Protein AF-0000000066878240 (afdb_homodimer)

Secondary structure (DSSP, 8-state):
--------HHHHHHHHHHHHHHHHHHHHHHHHHHSTT-TTGGGGEEEEEEEEETTEEEESHHHHHHHHHTSPPEEEEEEEEEEEEPPHHHHTTS-EEEEEEEEEEEETTS-EEEEEEEEEEEEETTEEEEEEEEEEE--/--------HHHHHHHHHHHHHHHHHHHHHHHHHHSTT-TTGGGGEEEEEEEEETTEEEESHHHHHHHHHTSPPEEEEEEEEEEEEPPHHHHTTS-EEEEEEEEEEEETTS-EEEEEEEEEEEEETTEEEEEEEEEEE--

Sequence (278 aa):
MGQTTEVTSNDDELWKTASEAGEKFSALYYRAFDKPNRPDLPGFFMDNVVLLWNGNRVEGQKLVIDFFSKLPDSTCTLHSLSCQPVHKSLSGDRLLVLVNVFGTIKFEQHPTHIFSETFFLTQESNLWRVQSVTFRFIDMGQTTEVTSNDDELWKTASEAGEKFSALYYRAFDKPNRPDLPGFFMDNVVLLWNGNRVEGQKLVIDFFSKLPDSTCTLHSLSCQPVHKSLSGDRLLVLVNVFGTIKFEQHPTHIFSETFFLTQESNLWRVQSVTFRFID

Structure (mmCIF, N/CA/C/O backbone):
data_AF-0000000066878240-model_v1
#
loop_
_entity.id
_entity.type
_entity.pdbx_description
1 polymer 'NTF2-related export protein'
#
loop_
_atom_site.group_PDB
_atom_site.id
_atom_site.type_symbol
_atom_site.label_atom_id
_atom_site.label_alt_id
_atom_site.label_comp_id
_atom_site.label_asym_id
_atom_site.label_entity_id
_atom_site.label_seq_id
_atom_site.pdbx_PDB_ins_code
_atom_site.Cartn_x
_atom_site.Cartn_y
_atom_site.Cartn_z
_atom_site.occupancy
_atom_site.B_iso_or_equiv
_atom_site.auth_seq_id
_atom_site.auth_comp_id
_atom_site.auth_asym_id
_atom_site.auth_atom_id
_atom_site.pdbx_PDB_model_num
ATOM 1 N N . MET A 1 1 ? -16.938 9.875 34.938 1 26 1 MET A N 1
ATOM 2 C CA . MET A 1 1 ? -16.594 8.477 34.719 1 26 1 MET A CA 1
ATOM 3 C C . MET A 1 1 ? -15.797 8.328 33.406 1 26 1 MET A C 1
ATOM 5 O O . MET A 1 1 ? -16.219 8.812 32.375 1 26 1 MET A O 1
ATOM 9 N N . GLY A 1 2 ? -14.461 8.375 33.281 1 29.8 2 GLY A N 1
ATOM 10 C CA . GLY A 1 2 ? -13.492 8.758 32.281 1 29.8 2 GLY A CA 1
ATOM 11 C C . GLY A 1 2 ? -13.539 7.879 31.047 1 29.8 2 GLY A C 1
ATOM 12 O O . GLY A 1 2 ? -13.492 6.652 31.141 1 29.8 2 GLY A O 1
ATOM 1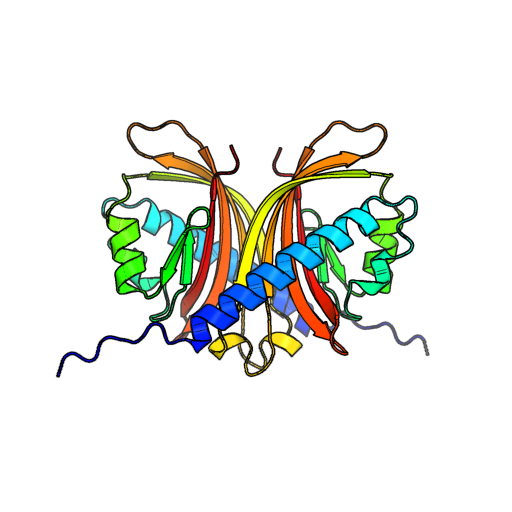3 N N . GLN A 1 3 ? -14.422 8.055 29.984 1 29.14 3 GLN A N 1
ATOM 14 C CA . GLN A 1 3 ? -14.719 7.207 28.844 1 29.14 3 GLN A CA 1
ATOM 15 C C . GLN A 1 3 ? -13.438 6.703 28.188 1 29.14 3 GLN A C 1
ATOM 17 O O . GLN A 1 3 ? -12.711 7.473 27.562 1 29.14 3 GLN A O 1
ATOM 22 N N . THR A 1 4 ? -12.492 5.992 28.812 1 33.22 4 THR A N 1
ATOM 23 C CA . THR A 1 4 ? -11.312 5.262 28.391 1 33.22 4 THR A CA 1
ATOM 24 C C . THR A 1 4 ? -11.562 4.559 27.047 1 33.22 4 THR A C 1
ATOM 26 O O . THR A 1 4 ? -12.445 3.707 26.953 1 33.22 4 THR A O 1
ATOM 29 N N . THR A 1 5 ? -11.625 5.27 25.906 1 38.19 5 THR A N 1
ATOM 30 C CA . THR A 1 5 ? -11.758 4.645 24.594 1 38.19 5 THR A CA 1
ATOM 31 C C . THR A 1 5 ? -11.094 3.27 24.578 1 38.19 5 THR A C 1
ATOM 33 O O . THR A 1 5 ? -9.883 3.156 24.781 1 38.19 5 THR A O 1
ATOM 36 N N . GLU A 1 6 ? -11.492 2.223 25.203 1 38.44 6 GLU A N 1
ATOM 37 C CA . GLU A 1 6 ? -11.141 0.807 25.266 1 38.44 6 GLU A CA 1
ATOM 38 C C . GLU A 1 6 ? -10.633 0.305 23.922 1 38.44 6 GLU A C 1
ATOM 40 O O . GLU A 1 6 ? -11.383 0.282 22.938 1 38.44 6 GLU A O 1
ATOM 45 N N . VAL A 1 7 ? -9.406 0.753 23.266 1 45.84 7 VAL A N 1
ATOM 46 C CA . VAL A 1 7 ? -8.789 -0.123 22.281 1 45.84 7 VAL A CA 1
ATOM 47 C C . VAL A 1 7 ? -9.305 -1.549 22.453 1 45.84 7 VAL A C 1
ATOM 49 O O . VAL A 1 7 ? -9 -2.201 23.453 1 45.84 7 VAL A O 1
ATOM 52 N N . THR A 1 8 ? -10.539 -1.898 22.297 1 53.53 8 THR A N 1
ATOM 53 C CA . THR A 1 8 ? -11.305 -3.111 22.578 1 53.53 8 THR A CA 1
ATOM 54 C C . THR A 1 8 ? -10.602 -4.336 21.984 1 53.53 8 THR A C 1
ATOM 56 O O . THR A 1 8 ? -9.828 -4.215 21.031 1 53.53 8 THR A O 1
ATOM 59 N N . SER A 1 9 ? -10.43 -5.395 22.828 1 55.62 9 SER A N 1
ATOM 60 C CA . SER A 1 9 ? -9.992 -6.777 22.672 1 55.62 9 SER A CA 1
ATOM 61 C C . SER A 1 9 ? -10.188 -7.254 21.234 1 55.62 9 SER A C 1
ATOM 63 O O . SER A 1 9 ? -9.344 -7.957 20.688 1 55.62 9 SER A O 1
ATOM 65 N N . ASN A 1 10 ? -11.227 -6.75 20.578 1 63.78 10 ASN A N 1
ATOM 66 C CA . ASN A 1 10 ? -11.562 -7.203 19.234 1 63.78 10 ASN A CA 1
ATOM 67 C C . ASN A 1 10 ? -10.648 -6.578 18.172 1 63.78 10 ASN A C 1
ATOM 69 O O . ASN A 1 10 ? -10.234 -7.254 17.234 1 63.78 10 ASN A O 1
ATOM 73 N N . ASP A 1 11 ? -10.203 -5.289 18.438 1 75.38 11 ASP A N 1
ATOM 74 C CA . ASP A 1 11 ? -9.344 -4.617 17.469 1 75.38 11 ASP A CA 1
ATOM 75 C C . ASP A 1 11 ? -7.93 -5.207 17.484 1 75.38 11 ASP A C 1
ATOM 77 O O . ASP A 1 11 ? -7.336 -5.438 16.438 1 75.38 11 ASP A O 1
ATOM 81 N N . ASP A 1 12 ? -7.566 -5.547 18.656 1 86.25 12 ASP A N 1
ATOM 82 C CA . ASP A 1 12 ? -6.238 -6.141 18.781 1 86.25 12 ASP A CA 1
ATOM 83 C C . ASP A 1 12 ? -6.195 -7.527 18.141 1 86.25 12 ASP A C 1
ATOM 85 O O . ASP A 1 12 ? -5.184 -7.91 17.547 1 86.25 12 ASP A O 1
ATOM 89 N N . GLU A 1 13 ? -7.316 -8.133 18.297 1 90.12 13 GLU A N 1
ATOM 90 C CA . GLU A 1 13 ? -7.395 -9.461 17.688 1 90.12 13 GLU A CA 1
ATOM 91 C C . GLU A 1 13 ? -7.359 -9.367 16.156 1 90.12 13 GLU A C 1
ATOM 93 O O . GLU A 1 13 ? -6.758 -10.211 15.5 1 90.12 13 GLU A O 1
ATOM 98 N N . LEU A 1 14 ? -7.973 -8.375 15.609 1 90.75 14 LEU A N 1
ATOM 99 C CA . LEU A 1 14 ? -7.98 -8.172 14.164 1 90.75 14 LEU A CA 1
ATOM 100 C C . LEU A 1 14 ? -6.574 -7.871 13.648 1 90.75 14 LEU A C 1
ATOM 102 O O . LEU A 1 14 ? -6.18 -8.359 12.586 1 90.75 14 LEU A O 1
ATOM 106 N N . TRP A 1 15 ? -5.816 -7.109 14.406 1 94.19 15 TRP A N 1
ATOM 107 C CA . TRP A 1 15 ? -4.445 -6.789 14.031 1 94.19 15 TRP A CA 1
ATOM 108 C C . TRP A 1 15 ? -3.559 -8.023 14.102 1 94.19 15 TRP A C 1
ATOM 110 O O . TRP A 1 15 ? -2.691 -8.227 13.242 1 94.19 15 TRP A O 1
ATOM 120 N N . LYS A 1 16 ? -3.826 -8.805 15.062 1 94.06 16 LYS A N 1
ATOM 121 C CA . LYS A 1 16 ? -3.084 -10.055 15.172 1 94.06 16 LYS A CA 1
ATOM 122 C C . LYS A 1 16 ? -3.377 -10.984 14 1 94.06 16 LYS A C 1
ATOM 124 O O . LYS A 1 16 ? -2.459 -11.562 13.414 1 94.06 16 LYS A O 1
ATOM 129 N N . THR A 1 17 ? -4.613 -11.078 13.719 1 93.38 17 THR A N 1
ATOM 130 C CA . THR A 1 17 ? -5.02 -11.898 12.586 1 93.38 17 THR A CA 1
ATOM 131 C C . THR A 1 17 ? -4.395 -11.391 11.297 1 93.38 17 THR A C 1
ATOM 133 O O . THR A 1 17 ? -3.898 -12.172 10.484 1 93.38 17 THR A O 1
ATOM 136 N N . ALA A 1 18 ? -4.43 -10.102 11.094 1 95.62 18 ALA A N 1
ATOM 137 C CA . ALA A 1 18 ? -3.848 -9.492 9.898 1 95.62 18 ALA A CA 1
ATOM 138 C C . ALA A 1 18 ? -2.348 -9.766 9.82 1 95.62 18 ALA A C 1
ATOM 140 O O . ALA A 1 18 ? -1.829 -10.102 8.75 1 95.62 18 ALA A O 1
ATOM 141 N N . SER A 1 19 ? -1.655 -9.633 10.93 1 96 19 SER A N 1
ATOM 142 C CA . SER A 1 19 ? -0.218 -9.875 10.977 1 96 19 SER A CA 1
ATOM 143 C C . SER A 1 19 ? 0.106 -11.328 10.633 1 96 19 SER A C 1
ATOM 145 O O . SER A 1 19 ? 0.992 -11.594 9.82 1 96 19 SER A O 1
ATOM 147 N N . GLU A 1 20 ? -0.645 -12.203 11.234 1 96.25 20 GLU A N 1
ATOM 148 C CA . GLU A 1 20 ? -0.427 -13.625 10.977 1 96.25 20 GLU A CA 1
ATOM 149 C C . GLU A 1 20 ? -0.727 -13.969 9.516 1 96.25 20 GLU A C 1
ATOM 151 O O . GLU A 1 20 ? 0.043 -14.688 8.875 1 96.25 20 GLU A O 1
ATOM 156 N N . ALA A 1 21 ? -1.815 -13.484 9.031 1 96.12 21 ALA A N 1
ATOM 157 C CA . ALA A 1 21 ? -2.207 -13.719 7.645 1 96.12 21 ALA A CA 1
ATOM 158 C C . ALA A 1 21 ? -1.145 -13.203 6.68 1 96.12 21 ALA A C 1
ATOM 160 O O . ALA A 1 21 ? -0.713 -13.922 5.777 1 96.12 21 ALA A O 1
ATOM 161 N N . GLY A 1 22 ? -0.707 -11.977 6.852 1 97.94 22 GLY A N 1
ATOM 162 C CA . GLY A 1 22 ? 0.273 -11.367 5.969 1 97.94 22 GLY A CA 1
ATOM 163 C C . GLY A 1 22 ? 1.609 -12.086 5.973 1 97.94 22 GLY A C 1
ATOM 164 O O . GLY A 1 22 ? 2.215 -12.289 4.918 1 97.94 22 GLY A O 1
ATOM 165 N N . GLU A 1 23 ? 2.023 -12.445 7.148 1 97.81 23 GLU A N 1
ATOM 166 C CA . GLU A 1 23 ? 3.307 -13.125 7.281 1 97.81 23 GLU A CA 1
ATOM 167 C C . GLU A 1 23 ? 3.275 -14.5 6.617 1 97.81 23 GLU A C 1
ATOM 169 O O . GLU A 1 23 ? 4.18 -14.852 5.859 1 97.81 23 GLU A O 1
ATOM 174 N N . LYS A 1 24 ? 2.281 -15.25 6.938 1 97.5 24 LYS A N 1
ATOM 175 C CA . LYS A 1 24 ? 2.15 -16.578 6.352 1 97.5 24 LYS A CA 1
ATOM 176 C C . LYS A 1 24 ? 1.961 -16.5 4.84 1 97.5 24 LYS A C 1
ATOM 178 O O . LYS A 1 24 ? 2.617 -17.234 4.086 1 97.5 24 LYS A O 1
ATOM 183 N N . PHE A 1 25 ? 1.08 -15.633 4.434 1 98.25 25 PHE A N 1
ATOM 184 C CA . PHE A 1 25 ? 0.854 -15.438 3.008 1 98.25 25 PHE A CA 1
ATOM 185 C C . PHE A 1 25 ? 2.158 -15.094 2.297 1 98.25 25 PHE A C 1
ATOM 187 O O . PHE A 1 25 ? 2.5 -15.711 1.285 1 98.25 25 PHE A O 1
ATOM 194 N N . SER A 1 26 ? 2.875 -14.125 2.781 1 98.5 26 SER A N 1
ATOM 195 C CA . SER A 1 26 ? 4.082 -13.656 2.109 1 98.5 26 SER A CA 1
ATOM 196 C C . SER A 1 26 ? 5.125 -14.758 2 1 98.5 26 SER A C 1
ATOM 198 O O . SER A 1 26 ? 5.77 -14.914 0.96 1 98.5 26 SER A O 1
ATOM 200 N N . ALA A 1 27 ? 5.266 -15.516 3.043 1 98.19 27 ALA A N 1
ATOM 201 C CA . ALA A 1 27 ? 6.23 -16.609 3.021 1 98.19 27 ALA A CA 1
ATOM 202 C C . ALA A 1 27 ? 5.91 -17.594 1.903 1 98.19 27 ALA A C 1
ATOM 204 O O . ALA A 1 27 ? 6.805 -18.016 1.169 1 98.19 27 ALA A O 1
ATOM 205 N N . LEU A 1 28 ? 4.695 -17.922 1.74 1 98.25 28 LEU A N 1
ATOM 206 C CA . LEU A 1 28 ? 4.277 -18.875 0.729 1 98.25 28 LEU A CA 1
ATOM 207 C C . LEU A 1 28 ? 4.312 -18.266 -0.664 1 98.25 28 LEU A C 1
ATOM 209 O O . LEU A 1 28 ? 4.734 -18.906 -1.626 1 98.25 28 LEU A O 1
ATOM 213 N N . TYR A 1 29 ? 3.895 -17.078 -0.761 1 98.75 29 TYR A N 1
ATOM 214 C CA . TYR A 1 29 ? 3.814 -16.375 -2.039 1 98.75 29 TYR A CA 1
ATOM 215 C C . TYR A 1 29 ? 5.191 -16.25 -2.676 1 98.75 29 TYR A C 1
ATOM 217 O O . TYR A 1 29 ? 5.379 -16.594 -3.848 1 98.75 29 TYR A O 1
ATOM 225 N N . TYR A 1 30 ? 6.121 -15.773 -1.92 1 98.75 30 TYR A N 1
ATOM 226 C CA . TYR A 1 30 ? 7.422 -15.531 -2.529 1 98.75 30 TYR A CA 1
ATOM 227 C C . TYR A 1 30 ? 8.156 -16.828 -2.807 1 98.75 30 TYR A C 1
ATOM 229 O O . TYR A 1 30 ? 8.938 -16.922 -3.754 1 98.75 30 TYR A O 1
ATOM 237 N N . ARG A 1 31 ? 7.895 -17.828 -1.956 1 98.44 31 ARG A N 1
ATOM 238 C CA . ARG A 1 31 ? 8.391 -19.156 -2.312 1 98.44 31 ARG A CA 1
ATOM 239 C C . ARG A 1 31 ? 7.828 -19.594 -3.66 1 98.44 31 ARG A C 1
ATOM 241 O O . ARG A 1 31 ? 8.562 -20.125 -4.5 1 98.44 31 ARG A O 1
ATOM 248 N N . ALA A 1 32 ? 6.543 -19.422 -3.848 1 98.56 32 ALA A N 1
ATOM 249 C CA . ALA A 1 32 ? 5.895 -19.766 -5.113 1 98.56 32 ALA A CA 1
ATOM 250 C C . ALA A 1 32 ? 6.414 -18.891 -6.25 1 98.56 32 ALA A C 1
ATOM 252 O O . ALA A 1 32 ? 6.664 -19.375 -7.352 1 98.56 32 ALA A O 1
ATOM 253 N N . PHE A 1 33 ? 6.598 -17.641 -6.027 1 98.69 33 PHE A N 1
ATOM 254 C CA . PHE A 1 33 ? 7.039 -16.672 -7.027 1 98.69 33 PHE A CA 1
ATOM 255 C C . PHE A 1 33 ? 8.453 -17 -7.504 1 98.69 33 PHE A C 1
ATOM 257 O O . PHE A 1 33 ? 8.758 -16.844 -8.688 1 98.69 33 PHE A O 1
ATOM 264 N N . ASP A 1 34 ? 9.25 -17.484 -6.594 1 98.56 34 ASP A N 1
ATOM 265 C CA . ASP A 1 34 ? 10.656 -17.719 -6.902 1 98.56 34 ASP A CA 1
ATOM 266 C C . ASP A 1 34 ? 10.859 -19.109 -7.523 1 98.56 34 ASP A C 1
ATOM 268 O O . ASP A 1 34 ? 11.938 -19.422 -8.023 1 98.56 34 ASP A O 1
ATOM 272 N N . LYS A 1 35 ? 9.82 -19.953 -7.406 1 97.94 35 LYS A N 1
ATOM 273 C CA . LYS A 1 35 ? 9.93 -21.266 -8.039 1 97.94 35 LYS A CA 1
ATOM 274 C C . LYS A 1 35 ? 10.031 -21.141 -9.555 1 97.94 35 LYS A C 1
ATOM 276 O O . LYS A 1 35 ? 9.297 -20.359 -10.164 1 97.94 35 LYS A O 1
ATOM 281 N N . PRO A 1 36 ? 10.922 -21.922 -10.117 1 96.75 36 PRO A N 1
ATOM 282 C CA . PRO A 1 36 ? 10.992 -21.891 -11.578 1 96.75 36 PRO A CA 1
ATOM 283 C C . PRO A 1 36 ? 9.633 -22.141 -12.234 1 96.75 36 PRO A C 1
ATOM 285 O O . PRO A 1 36 ? 8.898 -23.031 -11.82 1 96.75 36 PRO A O 1
ATOM 288 N N . ASN A 1 37 ? 9.297 -21.359 -13.25 1 95.56 37 ASN A N 1
ATOM 289 C CA . ASN A 1 37 ? 8.07 -21.422 -14.031 1 95.56 37 ASN A CA 1
ATOM 290 C C . ASN A 1 37 ? 6.852 -21.016 -13.211 1 95.56 37 ASN A C 1
ATOM 292 O O . ASN A 1 37 ? 5.746 -20.891 -13.742 1 95.56 37 ASN A O 1
ATOM 296 N N . ARG A 1 38 ? 6.914 -20.906 -11.93 1 97.94 38 ARG A N 1
ATOM 297 C CA . ARG A 1 38 ? 5.914 -20.359 -11.023 1 97.94 38 ARG A CA 1
ATOM 298 C C . ARG A 1 38 ? 4.59 -21.109 -11.148 1 97.94 38 ARG A C 1
ATOM 300 O O . ARG A 1 38 ? 3.533 -20.484 -11.289 1 97.94 38 ARG A O 1
ATOM 307 N N . PRO A 1 39 ? 4.633 -22.406 -11.039 1 97.75 39 PRO A N 1
ATOM 308 C CA . PRO A 1 39 ? 3.43 -23.203 -11.312 1 97.75 39 PRO A CA 1
ATOM 309 C C . PRO A 1 39 ? 2.334 -22.984 -10.273 1 97.75 39 PRO A C 1
ATOM 311 O O . PRO A 1 39 ? 1.15 -23.172 -10.57 1 97.75 39 PRO A O 1
ATOM 314 N N . ASP A 1 40 ? 2.678 -22.594 -9.023 1 97.75 40 ASP A N 1
ATOM 315 C CA . ASP A 1 40 ? 1.728 -22.5 -7.918 1 97.75 40 ASP A CA 1
ATOM 316 C C . ASP A 1 40 ? 1.123 -21.094 -7.832 1 97.75 40 ASP A C 1
ATOM 318 O O . ASP A 1 40 ? 0.182 -20.875 -7.07 1 97.75 40 ASP A O 1
ATOM 322 N N . LEU A 1 41 ? 1.577 -20.125 -8.648 1 97.88 41 LEU A N 1
ATOM 323 C CA . LEU A 1 41 ? 1.274 -18.703 -8.484 1 97.88 41 LEU A CA 1
ATOM 324 C C . LEU A 1 41 ? -0.205 -18.438 -8.734 1 97.88 41 LEU A C 1
ATOM 326 O O . LEU A 1 41 ? -0.816 -17.625 -8.039 1 97.88 41 LEU A O 1
ATOM 330 N N . PRO A 1 42 ? -0.834 -19.172 -9.68 1 97.81 42 PRO A N 1
ATOM 331 C CA . PRO A 1 42 ? -2.254 -18.922 -9.93 1 97.81 42 PRO A CA 1
ATOM 332 C C . PRO A 1 42 ? -3.115 -19.094 -8.68 1 97.81 42 PRO A C 1
ATOM 334 O O . PRO A 1 42 ? -4.121 -18.391 -8.516 1 97.81 42 PRO A O 1
ATOM 337 N N . GLY A 1 43 ? -2.752 -19.891 -7.805 1 97.5 43 GLY A N 1
ATOM 338 C CA . GLY A 1 43 ? -3.527 -20.188 -6.613 1 97.5 43 GLY A CA 1
ATOM 339 C C . GLY A 1 43 ? -3.568 -19.031 -5.625 1 97.5 43 GLY A C 1
ATOM 340 O O . GLY A 1 43 ? -4.375 -19.031 -4.691 1 97.5 43 GLY A O 1
ATOM 341 N N . PHE A 1 44 ? -2.801 -17.984 -5.871 1 98.31 44 PHE A N 1
ATOM 342 C CA . PHE A 1 44 ? -2.695 -16.891 -4.926 1 98.31 44 PHE A CA 1
ATOM 343 C C . PHE A 1 44 ? -3.584 -15.727 -5.348 1 98.31 44 PHE A C 1
ATOM 345 O O . PHE A 1 44 ? -3.758 -14.766 -4.594 1 98.31 44 PHE A O 1
ATOM 352 N N . PHE A 1 45 ? -4.184 -15.789 -6.48 1 98.12 45 PHE A N 1
ATOM 353 C CA . PHE A 1 45 ? -4.84 -14.609 -7.031 1 98.12 45 PHE A CA 1
ATOM 354 C C . PHE A 1 45 ? -6.328 -14.852 -7.227 1 98.12 45 PHE A C 1
ATOM 356 O O . PHE A 1 45 ? -6.734 -15.945 -7.633 1 98.12 45 PHE A O 1
ATOM 363 N N . MET A 1 46 ? -7.082 -13.844 -6.984 1 96.31 46 MET A N 1
ATOM 364 C CA . MET A 1 46 ? -8.484 -13.844 -7.395 1 96.31 46 MET A CA 1
ATOM 365 C C . MET A 1 46 ? -8.602 -13.797 -8.914 1 96.31 46 MET A C 1
ATOM 367 O O . MET A 1 46 ? -7.688 -13.336 -9.602 1 96.31 46 MET A O 1
ATOM 371 N N . ASP A 1 47 ? -9.789 -14.164 -9.414 1 95.75 47 ASP A N 1
ATOM 372 C CA . ASP A 1 47 ? -10.031 -14.125 -10.859 1 95.75 47 ASP A CA 1
ATOM 373 C C . ASP A 1 47 ? -9.914 -12.703 -11.398 1 95.75 47 ASP A C 1
ATOM 375 O O . ASP A 1 47 ? -9.414 -12.5 -12.508 1 95.75 47 ASP A O 1
ATOM 379 N N . ASN A 1 48 ? -10.336 -11.766 -10.57 1 94.25 48 ASN A N 1
ATOM 380 C CA . ASN A 1 48 ? -10.383 -10.383 -11.016 1 94.25 48 ASN A CA 1
ATOM 381 C C . ASN A 1 48 ? -9.211 -9.57 -10.477 1 94.25 48 ASN A C 1
ATOM 383 O O . ASN A 1 48 ? -9.336 -8.367 -10.258 1 94.25 48 ASN A O 1
ATOM 387 N N . VAL A 1 49 ? -8.109 -10.156 -10.195 1 96.44 49 VAL A N 1
ATOM 388 C CA . VAL A 1 49 ? -6.938 -9.492 -9.641 1 96.44 49 VAL A CA 1
ATOM 389 C C . VAL A 1 49 ? -6.512 -8.344 -10.547 1 96.44 49 VAL A C 1
ATOM 391 O O . VAL A 1 49 ? -6.648 -8.43 -11.766 1 96.44 49 VAL A O 1
ATOM 394 N N . VAL A 1 50 ? -6.039 -7.332 -9.891 1 96.06 50 VAL A N 1
ATOM 395 C CA . VAL A 1 50 ? -5.406 -6.211 -10.578 1 96.06 50 VAL A CA 1
ATOM 396 C C . VAL A 1 50 ? -3.939 -6.113 -10.172 1 96.06 50 VAL A C 1
ATOM 398 O O . VAL A 1 50 ? -3.621 -6.043 -8.984 1 96.06 50 VAL A O 1
ATOM 401 N N . LEU A 1 51 ? -3.051 -6.078 -11.18 1 97.81 51 LEU A N 1
ATOM 402 C CA . LEU A 1 51 ? -1.617 -5.891 -10.977 1 97.81 51 LEU A CA 1
ATOM 403 C C . LEU A 1 51 ? -1.167 -4.531 -11.5 1 97.81 51 LEU A C 1
ATOM 405 O O . LEU A 1 51 ? -1.497 -4.156 -12.625 1 97.81 51 LEU A O 1
ATOM 409 N N . LEU A 1 52 ? -0.495 -3.82 -10.68 1 97.12 52 LEU A N 1
ATOM 410 C CA . LEU A 1 52 ? 0.309 -2.689 -11.133 1 97.12 52 LEU A CA 1
ATOM 411 C C . LEU A 1 52 ? 1.798 -3.004 -11.023 1 97.12 52 LEU A C 1
ATOM 413 O O . LEU A 1 52 ? 2.355 -3.02 -9.922 1 97.12 52 LEU A O 1
ATOM 417 N N . TRP A 1 53 ? 2.424 -3.242 -12.148 1 97.94 53 TRP A N 1
ATOM 418 C CA . TRP A 1 53 ? 3.857 -3.5 -12.203 1 97.94 53 TRP A CA 1
ATOM 419 C C . TRP A 1 53 ? 4.613 -2.271 -12.703 1 97.94 53 TRP A C 1
ATOM 421 O O . TRP A 1 53 ? 4.609 -1.982 -13.906 1 97.94 53 TRP A O 1
ATOM 431 N N . ASN A 1 54 ? 5.254 -1.564 -11.805 1 95.88 54 ASN A N 1
ATOM 432 C CA . ASN A 1 54 ? 5.926 -0.312 -12.141 1 95.88 54 ASN A CA 1
ATOM 433 C C . ASN A 1 54 ? 5 0.628 -12.906 1 95.88 54 ASN A C 1
ATOM 435 O O . ASN A 1 54 ? 5.398 1.196 -13.93 1 95.88 54 ASN A O 1
ATOM 439 N N . GLY A 1 55 ? 3.779 0.62 -12.359 1 93.12 55 GLY A N 1
ATOM 440 C CA . GLY A 1 55 ? 2.826 1.554 -12.938 1 93.12 55 GLY A CA 1
ATOM 441 C C . GLY A 1 55 ? 2.025 0.958 -14.078 1 93.12 55 GLY A C 1
ATOM 442 O O . GLY A 1 55 ? 1.056 1.561 -14.547 1 93.12 55 GLY A O 1
ATOM 443 N N . ASN A 1 56 ? 2.447 -0.203 -14.586 1 94.81 56 ASN A N 1
ATOM 444 C CA . ASN A 1 56 ? 1.728 -0.865 -15.672 1 94.81 56 ASN A CA 1
ATOM 445 C C . ASN A 1 56 ? 0.6 -1.746 -15.141 1 94.81 56 ASN A C 1
ATOM 4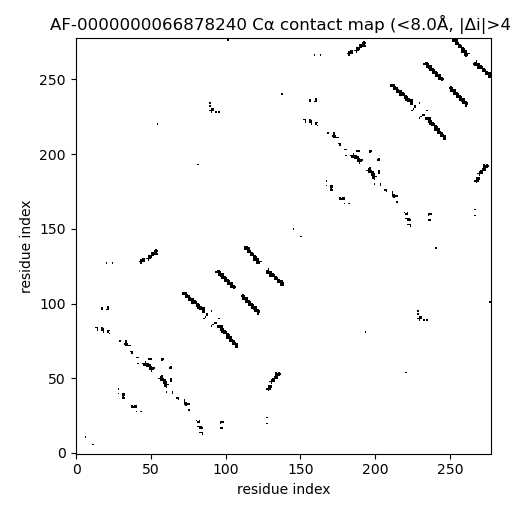47 O O . ASN A 1 56 ? 0.83 -2.609 -14.289 1 94.81 56 ASN A O 1
ATOM 451 N N . ARG A 1 57 ? -0.553 -1.513 -15.758 1 95.94 57 ARG A N 1
ATOM 452 C CA . ARG A 1 57 ? -1.749 -2.193 -15.273 1 95.94 57 ARG A CA 1
ATOM 453 C C . ARG A 1 57 ? -2.012 -3.471 -16.062 1 95.94 57 ARG A C 1
ATOM 455 O O . ARG A 1 57 ? -1.979 -3.463 -17.297 1 95.94 57 ARG A O 1
ATOM 462 N N . VAL A 1 58 ? -2.203 -4.574 -15.383 1 97.5 58 VAL A N 1
ATOM 463 C CA . VAL A 1 58 ? -2.633 -5.863 -15.914 1 97.5 58 VAL A CA 1
ATOM 464 C C . VAL A 1 58 ? -3.836 -6.371 -15.125 1 97.5 58 VAL A C 1
ATOM 466 O O . VAL A 1 58 ? -3.828 -6.355 -13.891 1 97.5 58 VAL A O 1
ATOM 469 N N . GLU A 1 59 ? -4.82 -6.832 -15.812 1 96.06 59 GLU A N 1
ATOM 470 C CA . GLU A 1 59 ? -6.031 -7.234 -15.102 1 96.06 59 GLU A CA 1
ATOM 471 C C . GLU A 1 59 ? -6.453 -8.648 -15.484 1 96.06 59 GLU A C 1
ATOM 473 O O . GLU A 1 59 ? -6.383 -9.031 -16.656 1 96.06 59 GLU A O 1
ATOM 478 N N . GLY A 1 60 ? -6.898 -9.312 -14.406 1 97 60 GLY A N 1
ATOM 479 C CA . GLY A 1 60 ? -7.355 -10.672 -14.617 1 97 60 GLY A CA 1
ATOM 480 C C . GLY A 1 60 ? -6.273 -11.711 -14.383 1 97 60 GLY A C 1
ATOM 481 O O . GLY A 1 60 ? -5.121 -11.508 -14.766 1 97 60 GLY A O 1
ATOM 482 N N . GLN A 1 61 ? -6.703 -12.75 -13.758 1 97.94 61 GLN A N 1
ATOM 483 C CA . GLN A 1 61 ? -5.75 -13.758 -13.305 1 97.94 61 GLN A CA 1
ATOM 484 C C . GLN A 1 61 ? -4.938 -14.312 -14.469 1 97.94 61 GLN A C 1
ATOM 486 O O . GLN A 1 61 ? -3.717 -14.445 -14.375 1 97.94 61 GLN A O 1
ATOM 491 N N . LYS A 1 62 ? -5.633 -14.68 -15.578 1 98.19 62 LYS A N 1
ATOM 492 C CA . LYS A 1 62 ? -4.945 -15.281 -16.719 1 98.19 62 LYS A CA 1
ATOM 493 C C . LYS A 1 62 ? -3.836 -14.367 -17.234 1 98.19 62 LYS A C 1
ATOM 495 O O . LYS A 1 62 ? -2.703 -14.805 -17.438 1 98.19 62 LYS A O 1
ATOM 500 N N . LEU A 1 63 ? -4.113 -13.109 -17.406 1 98.5 63 LEU A N 1
ATOM 501 C CA . LEU A 1 63 ? -3.145 -12.164 -17.938 1 98.5 63 LEU A CA 1
ATOM 502 C C . LEU A 1 63 ? -2.031 -11.891 -16.938 1 98.5 63 LEU A C 1
ATOM 504 O O . LEU A 1 63 ? -0.874 -11.703 -17.312 1 98.5 63 LEU A O 1
ATOM 508 N N . VAL A 1 64 ? -2.389 -11.828 -15.656 1 98.56 64 VAL A N 1
ATOM 509 C CA . VAL A 1 64 ? -1.392 -11.609 -14.617 1 98.56 64 VAL A CA 1
ATOM 510 C C . VAL A 1 64 ? -0.426 -12.789 -14.57 1 98.56 64 VAL A C 1
ATOM 512 O O . VAL A 1 64 ? 0.792 -12.602 -14.516 1 98.56 64 VAL A O 1
ATOM 515 N N . ILE A 1 65 ? -0.994 -14.023 -14.625 1 98.5 65 ILE A N 1
ATOM 516 C CA . ILE A 1 65 ? -0.151 -15.211 -14.586 1 98.5 65 ILE A CA 1
ATOM 517 C C . ILE A 1 65 ? 0.727 -15.266 -15.836 1 98.5 65 ILE A C 1
ATOM 519 O O . ILE A 1 65 ? 1.912 -15.602 -15.758 1 98.5 65 ILE A O 1
ATOM 523 N N . ASP A 1 66 ? 0.13 -14.93 -16.984 1 98.31 66 ASP A N 1
ATOM 524 C CA . ASP A 1 66 ? 0.912 -14.859 -18.203 1 98.31 66 ASP A CA 1
ATOM 525 C C . ASP A 1 66 ? 2.053 -13.859 -18.078 1 98.31 66 ASP A C 1
ATOM 527 O O . ASP A 1 66 ? 3.174 -14.125 -18.516 1 98.31 66 ASP A O 1
ATOM 531 N N . PHE A 1 67 ? 1.812 -12.719 -17.531 1 98.62 67 PHE A N 1
ATOM 532 C CA . PHE A 1 67 ? 2.818 -11.688 -17.297 1 98.62 67 PHE A CA 1
ATOM 533 C C . PHE A 1 67 ? 3.967 -12.227 -16.453 1 98.62 67 PHE A C 1
ATOM 535 O O . PHE A 1 67 ? 5.133 -12.094 -16.828 1 98.62 67 PHE A O 1
ATOM 542 N N . PHE A 1 68 ? 3.629 -12.883 -15.344 1 98.19 68 PHE A N 1
ATOM 543 C CA . PHE A 1 68 ? 4.645 -13.391 -14.43 1 98.19 68 PHE A CA 1
ATOM 544 C C . PHE A 1 68 ? 5.438 -14.523 -15.078 1 98.19 68 PHE A C 1
ATOM 546 O O . PHE A 1 68 ? 6.629 -14.688 -14.797 1 98.19 68 PHE A O 1
ATOM 553 N N . SER A 1 69 ? 4.777 -15.297 -15.945 1 97.19 69 SER A N 1
ATOM 554 C CA . SER A 1 69 ? 5.438 -16.422 -16.578 1 97.19 69 SER A CA 1
ATOM 555 C C . SER A 1 69 ? 6.535 -15.961 -17.531 1 97.19 69 SER A C 1
ATOM 557 O O . SER A 1 69 ? 7.434 -16.734 -17.891 1 97.19 69 SER A O 1
ATOM 559 N N . LYS A 1 70 ? 6.461 -14.719 -17.922 1 96.88 70 LYS A N 1
ATOM 560 C CA . LYS A 1 70 ? 7.43 -14.172 -18.859 1 96.88 70 LYS A CA 1
ATOM 561 C C . LYS A 1 70 ? 8.648 -13.602 -18.125 1 96.88 70 LYS A C 1
ATOM 563 O O . LYS A 1 70 ? 9.648 -13.266 -18.766 1 96.88 70 LYS A O 1
ATOM 568 N N . LEU A 1 71 ? 8.508 -13.5 -16.859 1 97.5 71 LEU A N 1
ATOM 569 C CA . LEU A 1 71 ? 9.633 -13 -16.094 1 97.5 71 LEU A CA 1
ATOM 570 C C . LEU A 1 71 ? 10.711 -14.07 -15.945 1 97.5 71 LEU A C 1
ATOM 572 O O . LEU A 1 71 ? 10.406 -15.25 -15.812 1 97.5 71 LEU A O 1
ATOM 576 N N . PRO A 1 72 ? 12.016 -13.617 -15.859 1 97.75 72 PRO A N 1
ATOM 577 C CA . PRO A 1 72 ? 13.062 -14.586 -15.539 1 97.75 72 PRO A CA 1
ATOM 578 C C . PRO A 1 72 ? 12.93 -15.156 -14.133 1 97.75 72 PRO A C 1
ATOM 580 O O . PRO A 1 72 ? 12.188 -14.609 -13.312 1 97.75 72 PRO A O 1
ATOM 583 N N . ASP A 1 73 ? 13.664 -16.266 -13.898 1 98 73 ASP A N 1
ATOM 584 C CA . ASP A 1 73 ? 13.727 -16.781 -12.539 1 98 73 ASP A CA 1
ATOM 585 C C . ASP A 1 73 ? 14.242 -15.727 -11.57 1 98 73 ASP A C 1
ATOM 587 O O . ASP A 1 73 ? 15.07 -14.891 -11.938 1 98 73 ASP A O 1
ATOM 591 N N . SER A 1 74 ? 13.766 -15.836 -10.375 1 98.5 74 SER A N 1
ATOM 592 C CA . SER A 1 74 ? 14.109 -14.789 -9.414 1 98.5 74 SER A CA 1
ATOM 593 C C . SER A 1 74 ? 14.398 -15.383 -8.039 1 98.5 74 SER A C 1
ATOM 595 O O . SER A 1 74 ? 14.102 -16.547 -7.781 1 98.5 74 SER A O 1
ATOM 597 N N . THR A 1 75 ? 15.078 -14.586 -7.227 1 98.56 75 THR A N 1
ATOM 598 C CA . THR A 1 75 ? 15.242 -14.797 -5.793 1 98.56 75 THR A CA 1
ATOM 599 C C . THR A 1 75 ? 14.906 -13.523 -5.016 1 98.56 75 THR A C 1
ATOM 601 O O . THR A 1 75 ? 15.492 -12.469 -5.27 1 98.56 75 THR A O 1
ATOM 604 N N . CYS A 1 76 ? 13.977 -13.672 -4.176 1 98.69 76 CYS A N 1
ATOM 605 C CA . CYS A 1 76 ? 13.555 -12.531 -3.377 1 98.69 76 CYS A CA 1
ATOM 606 C C . CYS A 1 76 ? 14.016 -12.68 -1.932 1 98.69 76 CYS A C 1
ATOM 608 O O . CYS A 1 76 ? 13.992 -13.773 -1.377 1 98.69 76 CYS A O 1
ATOM 610 N N . THR A 1 77 ? 14.414 -11.539 -1.347 1 98.31 77 THR A N 1
ATOM 611 C CA . THR A 1 77 ? 14.695 -11.438 0.08 1 98.31 77 THR A CA 1
ATOM 612 C C . THR A 1 77 ? 13.859 -10.336 0.723 1 98.31 77 THR A C 1
ATOM 614 O O . THR A 1 77 ? 13.938 -9.18 0.322 1 98.31 77 THR A O 1
ATOM 617 N N . LEU A 1 78 ? 13.062 -10.734 1.716 1 97.81 78 LEU A N 1
ATOM 618 C CA . LEU A 1 78 ? 12.195 -9.766 2.385 1 97.81 78 LEU A CA 1
ATOM 619 C C . LEU A 1 78 ? 12.93 -9.094 3.541 1 97.81 78 LEU A C 1
ATOM 621 O O . LEU A 1 78 ? 13.578 -9.766 4.348 1 97.81 78 LEU A O 1
ATOM 625 N N . HIS A 1 79 ? 12.852 -7.785 3.607 1 96.69 79 HIS A N 1
ATOM 626 C CA . HIS A 1 79 ? 13.508 -7.027 4.668 1 96.69 79 HIS A CA 1
ATOM 627 C C . HIS A 1 79 ? 12.5 -6.555 5.711 1 96.69 79 HIS A C 1
ATOM 629 O O . HIS A 1 79 ? 12.789 -6.555 6.91 1 96.69 79 HIS A O 1
ATOM 635 N N . SER A 1 80 ? 11.344 -6.102 5.312 1 95 80 SER A N 1
ATOM 636 C CA . SER A 1 80 ? 10.305 -5.656 6.238 1 95 80 SER A CA 1
ATOM 637 C C . SER A 1 80 ? 8.914 -5.938 5.688 1 95 80 SER A C 1
ATOM 639 O O . SER A 1 80 ? 8.734 -6.062 4.473 1 95 80 SER A O 1
ATOM 641 N N . LEU A 1 81 ? 8.047 -6.125 6.633 1 95.62 81 LEU A N 1
ATOM 642 C CA . LEU A 1 81 ? 6.645 -6.41 6.344 1 95.62 81 LEU A CA 1
ATOM 643 C C . LEU A 1 81 ? 5.73 -5.668 7.312 1 95.62 81 LEU A C 1
ATOM 645 O O . LEU A 1 81 ? 6.012 -5.598 8.508 1 95.62 81 LEU A O 1
ATOM 649 N N . SER A 1 82 ? 4.699 -4.996 6.754 1 95.69 82 SER A N 1
ATOM 650 C CA . SER A 1 82 ? 3.643 -4.375 7.547 1 95.69 82 SER A CA 1
ATOM 651 C C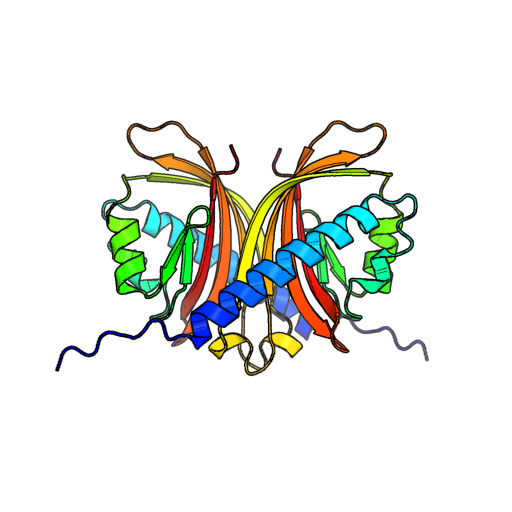 . SER A 1 82 ? 2.27 -4.895 7.133 1 95.69 82 SER A C 1
ATOM 653 O O . SER A 1 82 ? 1.967 -4.984 5.941 1 95.69 82 SER A O 1
ATOM 655 N N . CYS A 1 83 ? 1.523 -5.285 8.109 1 96.69 83 CYS A N 1
ATOM 656 C CA . CYS A 1 83 ? 0.189 -5.828 7.883 1 96.69 83 CYS A CA 1
ATOM 657 C C . CYS A 1 83 ? -0.855 -5.07 8.695 1 96.69 83 CYS A C 1
ATOM 659 O O . CYS A 1 83 ? -0.629 -4.758 9.867 1 96.69 83 CYS A O 1
ATOM 661 N N . GLN A 1 84 ? -1.924 -4.781 8.078 1 95.12 84 GLN A N 1
ATOM 662 C CA . GLN A 1 84 ? -3 -4.129 8.812 1 95.12 84 GLN A CA 1
ATOM 663 C C . GLN A 1 84 ? -4.367 -4.543 8.273 1 95.12 84 GLN A C 1
ATOM 665 O O . GLN A 1 84 ? -4.527 -4.75 7.07 1 95.12 84 GLN A O 1
ATOM 670 N N . PRO A 1 85 ? -5.281 -4.652 9.227 1 93.88 85 PRO A N 1
ATOM 671 C CA . PRO A 1 85 ? -6.656 -4.824 8.742 1 93.88 85 PRO A CA 1
ATOM 672 C C . PRO A 1 85 ? -7.223 -3.553 8.117 1 93.88 85 PRO A C 1
ATOM 674 O O . PRO A 1 85 ? -6.887 -2.445 8.547 1 93.88 85 PRO A O 1
ATOM 677 N N . VAL A 1 86 ? -7.953 -3.773 7.078 1 88.31 86 VAL A N 1
ATOM 678 C CA . VAL A 1 86 ? -8.711 -2.639 6.559 1 88.31 86 VAL A CA 1
ATOM 679 C C . VAL A 1 86 ? -9.938 -2.395 7.426 1 88.31 86 VAL A C 1
ATOM 681 O O . VAL A 1 86 ? -10.664 -3.334 7.766 1 88.31 86 VAL A O 1
ATOM 684 N N . HIS A 1 87 ? -10.109 -1.228 7.75 1 84.38 87 HIS A N 1
ATOM 685 C CA . HIS A 1 87 ? -11.188 -0.862 8.664 1 84.38 87 HIS A CA 1
ATOM 686 C C . HIS A 1 87 ? -12.547 -1.304 8.125 1 84.38 87 HIS A C 1
ATOM 688 O O . HIS A 1 87 ? -12.82 -1.156 6.934 1 84.38 87 HIS A O 1
ATOM 694 N N . LYS A 1 88 ? -13.391 -1.667 9.008 1 79.75 88 LYS A N 1
ATOM 695 C CA . LYS A 1 88 ? -14.695 -2.213 8.656 1 79.75 88 LYS A CA 1
ATOM 696 C C . LYS A 1 88 ? -15.555 -1.169 7.941 1 79.75 88 LYS A C 1
ATOM 698 O O . LYS A 1 88 ? -16.391 -1.512 7.105 1 79.75 88 LYS A O 1
ATOM 703 N N . SER A 1 89 ? -15.352 0.054 8.32 1 77.44 89 SER A N 1
ATOM 704 C CA . SER A 1 89 ? -16.109 1.119 7.676 1 77.44 89 SER A CA 1
ATOM 705 C C . SER A 1 89 ? -15.82 1.171 6.18 1 77.44 89 SER A C 1
ATOM 707 O O . SER A 1 89 ? -16.609 1.736 5.41 1 77.44 89 SER A O 1
ATOM 709 N N . LEU A 1 90 ? -14.805 0.568 5.73 1 76.75 90 LEU A N 1
ATOM 710 C CA . LEU A 1 90 ? -14.422 0.545 4.324 1 76.75 90 LEU A CA 1
ATOM 711 C C . LEU A 1 90 ? -14.781 -0.789 3.682 1 76.75 90 LEU A C 1
ATOM 713 O O . LEU A 1 90 ? -15.25 -0.827 2.541 1 76.75 90 LEU A O 1
ATOM 717 N N . SER A 1 91 ? -14.516 -1.87 4.41 1 75.94 91 SER A N 1
ATOM 718 C CA . SER A 1 91 ? -14.602 -3.195 3.803 1 75.94 91 SER A CA 1
ATOM 719 C C . SER A 1 91 ? -15.914 -3.883 4.164 1 75.94 91 SER A C 1
ATOM 721 O O . SER A 1 91 ? -16.234 -4.938 3.615 1 75.94 91 SER A O 1
ATOM 723 N N . GLY A 1 92 ? -16.656 -3.262 5.004 1 76.81 92 GLY A N 1
ATOM 724 C CA . GLY A 1 92 ? -17.797 -3.982 5.539 1 76.81 92 GLY A CA 1
ATOM 725 C C . GLY A 1 92 ? -17.422 -5.195 6.359 1 76.81 92 GLY A C 1
ATOM 726 O O . GLY A 1 92 ? -16.516 -5.121 7.199 1 76.81 92 GLY A O 1
ATOM 727 N N . ASP A 1 93 ? -18.156 -6.379 6.168 1 75.81 93 ASP A N 1
ATOM 728 C CA . ASP A 1 93 ? -17.922 -7.586 6.957 1 75.81 93 ASP A CA 1
ATOM 729 C C . ASP A 1 93 ? -16.766 -8.398 6.383 1 75.81 93 ASP A C 1
ATOM 731 O O . ASP A 1 93 ? -16.312 -9.367 6.996 1 75.81 93 ASP A O 1
ATOM 735 N N . ARG A 1 94 ? -16.281 -7.98 5.234 1 81.44 94 ARG A N 1
ATOM 736 C CA . ARG A 1 94 ? -15.195 -8.734 4.609 1 81.44 94 ARG A CA 1
ATOM 737 C C . ARG A 1 94 ? -13.859 -8.43 5.281 1 81.44 94 ARG A C 1
ATOM 739 O O . ARG A 1 94 ? -13.555 -7.266 5.555 1 81.44 94 ARG A O 1
ATOM 746 N N . LEU A 1 95 ? -13.172 -9.445 5.578 1 87 95 LEU A N 1
ATOM 747 C CA . LEU A 1 95 ? -11.836 -9.281 6.141 1 87 95 LEU A CA 1
ATOM 748 C C . LEU A 1 95 ? -10.82 -8.977 5.051 1 87 95 LEU A C 1
ATOM 750 O O . LEU A 1 95 ? -10.555 -9.82 4.191 1 87 95 LEU A O 1
ATOM 754 N N . LEU A 1 96 ? -10.398 -7.777 5.059 1 91.69 96 LEU A N 1
ATOM 755 C CA . LEU A 1 96 ? -9.367 -7.328 4.125 1 91.69 96 LEU A CA 1
ATOM 756 C C . LEU A 1 96 ? -8.078 -6.977 4.863 1 91.69 96 LEU A C 1
ATOM 758 O O . LEU A 1 96 ? -8.117 -6.32 5.906 1 91.69 96 LEU A O 1
ATOM 762 N N . VAL A 1 97 ? -6.996 -7.453 4.32 1 95.81 97 VAL A N 1
ATOM 763 C CA . VAL A 1 97 ? -5.695 -7.18 4.926 1 95.81 97 VAL A CA 1
ATOM 764 C C . VAL A 1 97 ? -4.789 -6.492 3.908 1 95.81 97 VAL A C 1
ATOM 766 O O . VAL A 1 97 ? -4.652 -6.957 2.773 1 95.81 97 VAL A O 1
ATOM 769 N N . LEU A 1 98 ? -4.242 -5.414 4.324 1 96.25 98 LEU A N 1
ATOM 770 C CA . LEU A 1 98 ? -3.209 -4.738 3.545 1 96.25 98 LEU A CA 1
ATOM 771 C C . LEU A 1 98 ? -1.818 -5.18 3.988 1 96.25 98 LEU A C 1
ATOM 773 O O . LEU A 1 98 ? -1.507 -5.16 5.184 1 96.25 98 LEU A O 1
ATOM 777 N N . VAL A 1 99 ? -1.019 -5.547 3.031 1 97.88 99 VAL A N 1
ATOM 778 C CA . VAL A 1 99 ? 0.351 -5.969 3.309 1 97.88 99 VAL A CA 1
ATOM 779 C C . VAL A 1 99 ? 1.326 -5.113 2.502 1 97.88 99 VAL A C 1
ATOM 781 O O . VAL A 1 99 ? 1.224 -5.031 1.276 1 97.88 99 VAL A O 1
ATOM 784 N N . ASN A 1 100 ? 2.256 -4.449 3.137 1 97.25 100 ASN A N 1
ATOM 785 C CA . ASN A 1 100 ? 3.357 -3.736 2.498 1 97.25 100 ASN A CA 1
ATOM 786 C C . ASN A 1 100 ? 4.688 -4.453 2.711 1 97.25 100 ASN A C 1
ATOM 788 O O . ASN A 1 100 ? 5.066 -4.742 3.846 1 97.25 100 ASN A O 1
ATOM 792 N N . VAL A 1 101 ? 5.344 -4.73 1.63 1 97.69 101 VAL A N 1
ATOM 793 C CA . VAL A 1 101 ? 6.586 -5.492 1.682 1 97.69 101 VAL A CA 1
ATOM 794 C C . VAL A 1 101 ? 7.719 -4.68 1.062 1 97.69 101 VAL A C 1
ATOM 796 O O . VAL A 1 101 ? 7.539 -4.055 0.014 1 97.69 101 VAL A O 1
ATOM 799 N N . PHE A 1 102 ? 8.875 -4.715 1.69 1 96.56 102 PHE A N 1
ATOM 800 C CA . PHE A 1 102 ? 10.133 -4.215 1.144 1 96.56 102 PHE A CA 1
ATOM 801 C C . PHE A 1 102 ? 11.195 -5.312 1.132 1 96.56 102 PHE A C 1
ATOM 803 O O . PHE A 1 102 ? 11.32 -6.07 2.094 1 96.56 102 PHE A O 1
ATOM 810 N N . GLY A 1 103 ? 11.891 -5.355 0.053 1 97.38 103 GLY A N 1
ATOM 811 C CA . GLY A 1 103 ? 12.945 -6.355 -0.054 1 97.38 103 GLY A CA 1
ATOM 812 C C . GLY A 1 103 ? 13.844 -6.152 -1.259 1 97.38 103 GLY A C 1
ATOM 813 O O . GLY A 1 103 ? 13.859 -5.07 -1.851 1 97.38 103 GLY A O 1
ATOM 814 N N . THR A 1 104 ? 14.664 -7.145 -1.491 1 98 104 THR A N 1
ATOM 815 C CA . THR A 1 104 ? 15.484 -7.176 -2.697 1 98 104 THR A CA 1
ATOM 816 C C . THR A 1 104 ? 15.102 -8.352 -3.584 1 98 104 THR A C 1
ATOM 818 O O . THR A 1 104 ? 14.688 -9.406 -3.084 1 98 104 THR A O 1
ATOM 821 N N . ILE A 1 105 ? 15.188 -8.156 -4.828 1 98.44 105 ILE A N 1
ATOM 822 C CA . ILE A 1 105 ? 14.883 -9.18 -5.816 1 98.44 105 ILE A CA 1
ATOM 823 C C . ILE A 1 105 ? 16.016 -9.258 -6.844 1 98.44 105 ILE A C 1
ATOM 825 O O . ILE A 1 105 ? 16.516 -8.227 -7.301 1 98.44 105 ILE A O 1
ATOM 829 N N . LYS A 1 106 ? 16.422 -10.43 -7.125 1 98.56 106 LYS A N 1
ATOM 830 C CA . LYS A 1 106 ? 17.391 -10.703 -8.18 1 98.56 106 LYS A CA 1
ATOM 831 C C . LYS A 1 106 ? 16.797 -11.602 -9.258 1 98.56 106 LYS A C 1
ATOM 833 O O . LYS A 1 106 ? 16.484 -12.766 -8.992 1 98.56 106 LYS A O 1
ATOM 838 N N . PHE A 1 107 ? 16.656 -11.039 -10.438 1 97.94 107 PHE A N 1
ATOM 839 C CA . PHE A 1 107 ? 16.312 -11.852 -11.602 1 97.94 107 PHE A CA 1
ATOM 840 C C . PHE A 1 107 ? 17.562 -12.461 -12.227 1 97.94 107 PHE A C 1
ATOM 842 O O . PHE A 1 107 ? 18.625 -11.836 -12.227 1 97.94 107 PHE A O 1
ATOM 849 N N . GLU A 1 108 ? 17.328 -13.602 -12.781 1 96.31 108 GLU A N 1
ATOM 850 C CA . GLU A 1 108 ? 18.453 -14.266 -13.43 1 96.31 108 GLU A CA 1
ATOM 851 C C . GLU A 1 108 ? 19.125 -13.344 -14.453 1 96.31 108 GLU A C 1
ATOM 853 O O . GLU A 1 108 ? 18.438 -12.711 -15.258 1 96.31 108 GLU A O 1
ATOM 858 N N . GLN A 1 109 ? 20.422 -13.203 -14.438 1 94.94 109 GLN A N 1
ATOM 859 C CA . GLN A 1 109 ? 21.281 -12.453 -15.352 1 94.94 109 GLN A CA 1
ATOM 860 C C . GLN A 1 109 ? 21.047 -10.953 -15.234 1 94.94 109 GLN A C 1
ATOM 862 O O . GLN A 1 109 ? 21.297 -10.203 -16.172 1 94.94 109 GLN A O 1
ATOM 867 N N . HIS A 1 110 ? 20.453 -10.5 -14.148 1 94.94 110 HIS A N 1
ATOM 868 C CA . HIS A 1 110 ? 20.234 -9.086 -13.867 1 94.94 110 HIS A CA 1
ATOM 869 C C . HIS A 1 110 ? 20.781 -8.711 -12.492 1 94.94 110 HIS A C 1
ATOM 871 O O . HIS A 1 110 ? 20.984 -9.586 -11.648 1 94.94 110 HIS A O 1
ATOM 877 N N . PRO A 1 111 ? 21.078 -7.457 -12.258 1 97 111 PRO A N 1
ATOM 878 C CA . PRO A 1 111 ? 21.516 -7.043 -10.914 1 97 111 PRO A CA 1
ATOM 879 C C . PRO A 1 111 ? 20.391 -7.121 -9.891 1 97 111 PRO A C 1
ATOM 881 O O . PRO A 1 111 ? 19.219 -7.223 -10.258 1 97 111 PRO A O 1
ATOM 884 N N . THR A 1 112 ? 20.766 -7.16 -8.648 1 98 112 THR A N 1
ATOM 885 C CA . THR A 1 112 ? 19.797 -7.105 -7.551 1 98 112 THR A CA 1
ATOM 886 C C . THR A 1 112 ? 19.141 -5.73 -7.473 1 98 112 THR A C 1
ATOM 888 O O . THR A 1 112 ? 19.812 -4.707 -7.613 1 98 112 THR A O 1
ATOM 891 N N . HIS A 1 113 ? 17.859 -5.738 -7.238 1 97.12 113 HIS A N 1
ATOM 892 C CA . HIS A 1 113 ? 17.078 -4.508 -7.098 1 97.12 113 HIS A CA 1
ATOM 893 C C . HIS A 1 113 ? 16.328 -4.484 -5.777 1 97.12 113 HIS A C 1
ATOM 895 O O . HIS A 1 113 ? 15.945 -5.535 -5.258 1 97.12 113 HIS A O 1
ATOM 901 N N . ILE A 1 114 ? 16.156 -3.23 -5.273 1 96.25 114 ILE A N 1
ATOM 902 C CA . ILE A 1 114 ? 15.234 -3.049 -4.16 1 96.25 114 ILE A CA 1
ATOM 903 C C . ILE A 1 114 ? 13.805 -2.92 -4.691 1 96.25 114 ILE A C 1
ATOM 905 O O . ILE A 1 114 ? 13.57 -2.24 -5.695 1 96.25 114 ILE A O 1
ATOM 909 N N . PHE A 1 115 ? 12.891 -3.588 -4.016 1 97.25 115 PHE A N 1
ATOM 910 C CA . PHE A 1 115 ? 11.508 -3.504 -4.477 1 97.25 115 PHE A CA 1
ATOM 911 C C . PHE A 1 115 ? 10.562 -3.246 -3.312 1 97.25 115 PHE A C 1
ATOM 913 O O . PHE A 1 115 ? 10.922 -3.475 -2.154 1 97.25 115 PHE A O 1
ATOM 920 N N . SER A 1 116 ? 9.438 -2.666 -3.639 1 97.25 116 SER A N 1
ATOM 921 C CA . SER A 1 116 ? 8.266 -2.559 -2.775 1 97.25 116 SER A CA 1
ATOM 922 C C . SER A 1 116 ? 7.059 -3.244 -3.4 1 97.25 116 SER A C 1
ATOM 924 O O . SER A 1 116 ? 6.82 -3.125 -4.602 1 97.25 116 SER A O 1
ATOM 926 N N . GLU A 1 117 ? 6.355 -3.936 -2.625 1 98.06 117 GLU A N 1
ATOM 927 C CA . GLU A 1 117 ? 5.145 -4.598 -3.1 1 98.06 117 GLU A CA 1
ATOM 928 C C . GLU A 1 117 ? 4.016 -4.477 -2.082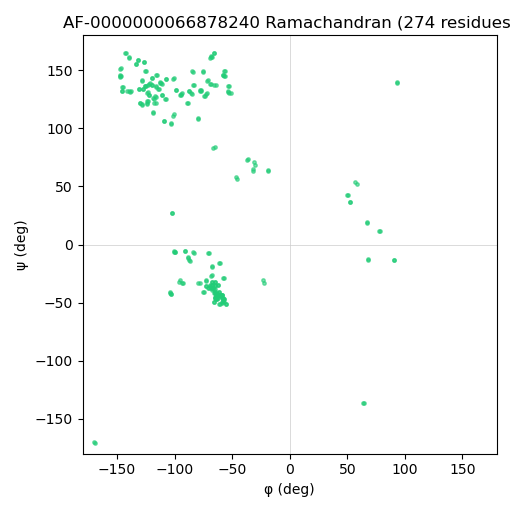 1 98.06 117 GLU A C 1
ATOM 930 O O . GLU A 1 117 ? 4.234 -4.637 -0.88 1 98.06 117 GLU A O 1
ATOM 935 N N . THR A 1 118 ? 2.809 -4.078 -2.477 1 97.75 118 THR A N 1
ATOM 936 C CA . THR A 1 118 ? 1.632 -3.932 -1.626 1 97.75 118 THR A CA 1
ATOM 937 C C . THR A 1 118 ? 0.518 -4.871 -2.076 1 97.75 118 THR A C 1
ATOM 939 O O . THR A 1 118 ? 0.102 -4.84 -3.236 1 97.75 118 THR A O 1
ATOM 942 N N . PHE A 1 119 ? 0.012 -5.699 -1.138 1 97.75 119 PHE A N 1
ATOM 943 C CA . PHE A 1 119 ? -1.068 -6.637 -1.419 1 97.75 119 PHE A CA 1
ATOM 944 C C . PHE A 1 119 ? -2.35 -6.215 -0.708 1 97.75 119 PHE A C 1
ATOM 946 O O . PHE A 1 119 ? -2.314 -5.809 0.455 1 97.75 119 PHE A O 1
ATOM 953 N N . PHE A 1 120 ? -3.41 -6.332 -1.391 1 95.88 120 PHE A N 1
ATOM 954 C CA . PHE A 1 120 ? -4.73 -6.402 -0.771 1 95.88 120 PHE A CA 1
ATOM 955 C C . PHE A 1 120 ? -5.23 -7.84 -0.728 1 95.88 120 PHE A C 1
ATOM 957 O O . PHE A 1 120 ? -5.57 -8.414 -1.763 1 95.88 120 PHE A O 1
ATOM 964 N N . LEU A 1 121 ? -5.281 -8.336 0.453 1 96.38 121 LEU A N 1
ATOM 965 C CA . LEU A 1 121 ? -5.672 -9.727 0.641 1 96.38 121 LEU A CA 1
ATOM 966 C C . LEU A 1 121 ? -7.129 -9.828 1.077 1 96.38 121 LEU A C 1
ATOM 968 O O . LEU A 1 121 ? -7.598 -9.016 1.877 1 96.38 121 LEU A O 1
ATOM 972 N N . THR A 1 122 ? -7.758 -10.852 0.576 1 93.44 122 THR A N 1
ATOM 973 C CA . THR A 1 122 ? -9.094 -11.227 1.017 1 93.44 122 THR A CA 1
ATOM 974 C C . THR A 1 122 ? -9.25 -12.742 1.041 1 93.44 122 THR A C 1
ATOM 976 O O . THR A 1 122 ? -8.375 -13.469 0.562 1 93.44 122 THR A O 1
ATOM 979 N N . GLN A 1 123 ? -10.258 -13.133 1.682 1 91.94 123 GLN A N 1
ATOM 980 C CA . GLN A 1 123 ? -10.438 -14.578 1.784 1 91.94 123 GLN A CA 1
ATOM 981 C C . GLN A 1 123 ? -11.453 -15.078 0.753 1 91.94 123 GLN A C 1
ATOM 983 O O . GLN A 1 123 ? -12.484 -14.445 0.528 1 91.94 123 GLN A O 1
ATOM 988 N N . GLU A 1 124 ? -11.086 -16.094 0.098 1 89.5 124 GLU A N 1
ATOM 989 C CA . GLU A 1 124 ? -11.945 -16.906 -0.761 1 89.5 124 GLU A CA 1
ATOM 990 C C . GLU A 1 124 ? -11.836 -18.391 -0.407 1 89.5 124 GLU A C 1
ATOM 992 O O . GLU A 1 124 ? -10.758 -18.969 -0.495 1 89.5 124 GLU A O 1
ATOM 997 N N . SER A 1 125 ? -12.977 -19 -0.031 1 90.31 125 SER A N 1
ATOM 998 C CA . SER A 1 125 ? -13.008 -20.406 0.383 1 90.31 125 SER A CA 1
ATOM 999 C C . SER A 1 125 ? -11.977 -20.688 1.47 1 90.31 125 SER A C 1
ATOM 1001 O O . SER A 1 125 ? -11.203 -21.641 1.363 1 90.31 125 SER A O 1
ATOM 1003 N N . ASN A 1 126 ? -11.742 -19.734 2.398 1 88.81 126 ASN A N 1
ATOM 1004 C CA . ASN A 1 126 ? -10.906 -19.844 3.59 1 88.81 126 ASN A CA 1
ATOM 1005 C C . ASN A 1 126 ? -9.422 -19.734 3.244 1 88.81 126 ASN A C 1
ATOM 1007 O O . ASN A 1 126 ? -8.57 -20.141 4.035 1 88.81 126 ASN A O 1
ATOM 1011 N N . LEU A 1 127 ? -9.133 -19.344 2.057 1 93.94 127 LEU A N 1
ATOM 1012 C CA . LEU A 1 127 ? -7.75 -19.094 1.662 1 93.94 127 LEU A CA 1
ATOM 1013 C C . LEU A 1 127 ? -7.527 -17.609 1.386 1 93.94 127 LEU A C 1
ATOM 1015 O O . LEU A 1 127 ? -8.391 -16.938 0.807 1 93.94 127 LEU A O 1
ATOM 1019 N N . TRP A 1 128 ? -6.434 -17.156 1.83 1 95.75 128 TRP A N 1
ATOM 1020 C CA . TRP A 1 128 ? -6.047 -15.781 1.514 1 95.75 128 TRP A CA 1
ATOM 1021 C C . TRP A 1 128 ? -5.598 -15.664 0.062 1 95.75 128 TRP A C 1
ATOM 1023 O O . TRP A 1 128 ? -4.746 -16.438 -0.394 1 95.75 128 TRP A O 1
ATOM 1033 N N . ARG A 1 129 ? -6.234 -14.68 -0.636 1 97 129 ARG A N 1
ATOM 1034 C CA . ARG A 1 129 ? -5.906 -14.43 -2.035 1 97 129 ARG A CA 1
ATOM 1035 C C . ARG A 1 129 ? -5.684 -12.945 -2.287 1 97 129 ARG A C 1
ATOM 1037 O O . ARG A 1 129 ? -6.195 -12.102 -1.547 1 97 129 ARG A O 1
ATOM 1044 N N . VAL A 1 130 ? -4.984 -12.672 -3.355 1 97.88 130 VAL A N 1
ATOM 1045 C CA . VAL A 1 130 ? -4.668 -11.305 -3.742 1 97.88 130 VAL A CA 1
ATOM 1046 C C . VAL A 1 130 ? -5.777 -10.75 -4.633 1 97.88 130 VAL A C 1
ATOM 1048 O O . VAL A 1 130 ? -6.086 -11.32 -5.68 1 97.88 130 VAL A O 1
ATOM 1051 N N . GLN A 1 131 ? -6.352 -9.703 -4.2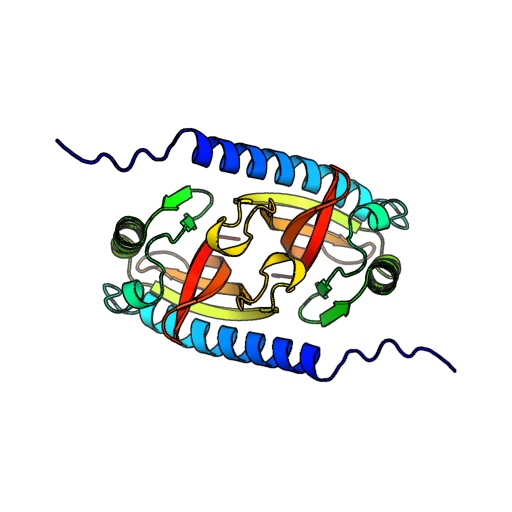23 1 95.38 131 GLN A N 1
ATOM 1052 C CA . GLN A 1 131 ? -7.297 -8.992 -5.078 1 95.38 131 GLN A CA 1
ATOM 1053 C C . GLN A 1 131 ? -6.602 -7.887 -5.867 1 95.38 131 GLN A C 1
ATOM 1055 O O . GLN A 1 131 ? -6.977 -7.598 -7.008 1 95.38 131 GLN A O 1
ATOM 1060 N N . SER A 1 132 ? -5.617 -7.305 -5.27 1 95.69 132 SER A N 1
ATOM 1061 C CA . SER A 1 132 ? -4.805 -6.289 -5.934 1 95.69 132 SER A CA 1
ATOM 1062 C C . SER A 1 132 ? -3.361 -6.328 -5.441 1 95.69 132 SER A C 1
ATOM 1064 O O . SER A 1 132 ? -3.109 -6.59 -4.262 1 95.69 132 SER A O 1
ATOM 1066 N N . VAL A 1 133 ? -2.482 -6.043 -6.336 1 98 133 VAL A N 1
ATOM 1067 C CA . VAL A 1 133 ? -1.069 -6.047 -5.973 1 98 133 VAL A CA 1
ATOM 1068 C C . VAL A 1 133 ? -0.334 -4.961 -6.758 1 98 133 VAL A C 1
ATOM 1070 O O . VAL A 1 133 ? -0.565 -4.789 -7.957 1 98 133 VAL A O 1
ATOM 1073 N N . THR A 1 134 ? 0.431 -4.199 -6.094 1 97.56 134 THR A N 1
ATOM 1074 C CA . THR A 1 134 ? 1.294 -3.18 -6.68 1 97.56 134 THR A CA 1
ATOM 1075 C C . THR A 1 134 ? 2.764 -3.5 -6.422 1 97.56 134 THR A C 1
ATOM 1077 O O . THR A 1 134 ? 3.166 -3.701 -5.273 1 97.56 134 THR A O 1
ATOM 1080 N N . PHE A 1 135 ? 3.547 -3.637 -7.453 1 98.31 135 PHE A N 1
ATOM 1081 C CA . PHE A 1 135 ? 4.984 -3.869 -7.387 1 98.31 135 PHE A CA 1
ATOM 1082 C C . PHE A 1 135 ? 5.75 -2.703 -7.996 1 98.31 135 PHE A C 1
ATOM 1084 O O . PHE A 1 135 ? 5.387 -2.203 -9.062 1 98.31 135 PHE A O 1
ATOM 1091 N N . ARG A 1 136 ? 6.82 -2.283 -7.32 1 97.12 136 ARG A N 1
ATOM 1092 C CA . ARG A 1 136 ? 7.66 -1.223 -7.867 1 97.12 136 ARG A CA 1
ATOM 1093 C C . ARG A 1 136 ? 9.125 -1.437 -7.5 1 97.12 136 ARG A C 1
ATOM 1095 O O . ARG A 1 136 ? 9.438 -1.733 -6.344 1 97.12 136 ARG A O 1
ATOM 1102 N N . PHE A 1 137 ? 10 -1.25 -8.492 1 96.25 137 PHE A N 1
ATOM 1103 C CA . PHE A 1 137 ? 11.422 -1.113 -8.195 1 96.25 137 PHE A CA 1
ATOM 1104 C C . PHE A 1 137 ? 11.719 0.24 -7.559 1 96.25 137 PHE A C 1
ATOM 1106 O O . PHE A 1 137 ? 11.211 1.268 -8.008 1 96.25 137 PHE A O 1
ATOM 1113 N N . ILE A 1 138 ? 12.414 0.258 -6.469 1 92 138 ILE A N 1
ATOM 1114 C CA . ILE A 1 138 ? 12.742 1.482 -5.746 1 92 138 ILE A CA 1
ATOM 1115 C C . ILE A 1 138 ? 14.125 1.978 -6.172 1 92 138 ILE A C 1
ATOM 1117 O O . ILE A 1 138 ? 14.406 3.178 -6.125 1 92 138 ILE A O 1
ATOM 1121 N N . ASP A 1 139 ? 15.156 1.15 -6.574 1 81.06 139 ASP A N 1
ATOM 1122 C CA . ASP A 1 139 ? 16.516 1.577 -6.883 1 81.06 139 ASP A CA 1
ATOM 1123 C C . ASP A 1 139 ? 16.578 2.26 -8.25 1 81.06 139 ASP A C 1
ATOM 1125 O O . ASP A 1 139 ? 15.633 2.176 -9.039 1 81.06 139 ASP A O 1
ATOM 1129 N N . MET B 1 1 ? -20.172 -15.172 -31.625 1 25.8 1 MET B N 1
ATOM 1130 C CA . MET B 1 1 ? -20.172 -13.727 -31.406 1 25.8 1 MET B CA 1
ATOM 1131 C C . MET B 1 1 ? -19.219 -13.359 -30.266 1 25.8 1 MET B C 1
ATOM 1133 O O . MET B 1 1 ? -19.328 -13.906 -29.156 1 25.8 1 MET B O 1
ATOM 1137 N N . GLY B 1 2 ? -17.922 -13.062 -30.359 1 29.92 2 GLY B N 1
ATOM 1138 C CA . GLY B 1 2 ? -16.734 -13.195 -29.547 1 29.92 2 GLY B CA 1
ATOM 1139 C C . GLY B 1 2 ? -16.766 -12.344 -28.297 1 29.92 2 GLY B C 1
ATOM 1140 O O . GLY B 1 2 ? -17.047 -11.141 -28.359 1 29.92 2 GLY B O 1
ATOM 1141 N N . GLN B 1 3 ? -17.391 -12.719 -27.109 1 28.72 3 GLN B N 1
ATOM 1142 C CA . GLN B 1 3 ? -17.688 -11.961 -25.906 1 28.72 3 GLN B CA 1
ATOM 1143 C C . GLN B 1 3 ? -16.469 -11.133 -25.469 1 28.72 3 GLN B C 1
ATOM 1145 O O . GLN B 1 3 ? -15.484 -11.688 -24.984 1 28.72 3 GLN B O 1
ATOM 1150 N N . THR B 1 4 ? -15.852 -10.234 -26.25 1 33.28 4 THR B N 1
ATOM 1151 C CA . THR B 1 4 ? -14.82 -9.227 -26.031 1 33.28 4 THR B CA 1
ATOM 1152 C C . THR B 1 4 ? -14.977 -8.578 -24.656 1 33.28 4 THR B C 1
ATOM 1154 O O . THR B 1 4 ? -16 -7.957 -24.375 1 33.28 4 THR B O 1
ATOM 1157 N N . THR B 1 5 ? -14.641 -9.258 -23.547 1 38.19 5 THR B N 1
ATOM 1158 C CA . THR B 1 5 ? -14.688 -8.68 -22.203 1 38.19 5 THR B CA 1
ATOM 1159 C C . THR B 1 5 ? -14.406 -7.18 -22.266 1 38.19 5 THR B C 1
ATOM 1161 O O . THR B 1 5 ? -13.32 -6.758 -22.672 1 38.19 5 THR B O 1
ATOM 1164 N N . GLU B 1 6 ? -15.164 -6.281 -22.734 1 38.19 6 GLU B N 1
ATOM 1165 C CA . GLU B 1 6 ? -15.227 -4.824 -22.797 1 38.19 6 GLU B CA 1
ATOM 1166 C C . GLU B 1 6 ? -14.602 -4.184 -21.562 1 38.19 6 GLU B C 1
ATOM 1168 O O . GLU B 1 6 ? -15.109 -4.34 -20.453 1 38.19 6 GLU B O 1
ATOM 1173 N N . VAL B 1 7 ? -13.18 -4.305 -21.188 1 45.31 7 VAL B N 1
ATOM 1174 C CA . VAL B 1 7 ? -12.617 -3.271 -20.312 1 45.31 7 VAL B CA 1
ATOM 1175 C C . VAL B 1 7 ? -13.516 -2.033 -20.344 1 45.31 7 VAL B C 1
ATOM 1177 O O . VAL B 1 7 ? -13.609 -1.349 -21.359 1 45.31 7 VAL B O 1
ATOM 1180 N N . THR B 1 8 ? -14.742 -2.01 -19.922 1 53.56 8 THR B N 1
ATOM 1181 C CA . THR B 1 8 ? -15.844 -1.06 -20.016 1 53.56 8 THR B CA 1
ATOM 1182 C C . THR B 1 8 ? -15.406 0.322 -19.531 1 53.56 8 THR B C 1
ATOM 1184 O O . THR B 1 8 ? -14.461 0.441 -18.75 1 53.56 8 THR B O 1
ATOM 1187 N N . SER B 1 9 ? -15.703 1.368 -20.359 1 55.5 9 SER B N 1
ATOM 1188 C CA . SER B 1 9 ? -15.648 2.822 -20.25 1 55.5 9 SER B CA 1
ATOM 1189 C C . SER B 1 9 ? -15.703 3.262 -18.797 1 55.5 9 SER B C 1
ATOM 1191 O O . SER B 1 9 ? -14.992 4.191 -18.391 1 55.5 9 SER B O 1
ATOM 1193 N N . ASN B 1 10 ? -16.375 2.486 -17.953 1 64.06 10 ASN B N 1
ATOM 1194 C CA . ASN B 1 10 ? -16.562 2.855 -16.562 1 64.06 10 ASN B CA 1
ATOM 1195 C C . ASN B 1 10 ? -15.32 2.547 -15.727 1 64.06 10 ASN B C 1
ATOM 1197 O O . ASN B 1 10 ? -14.945 3.334 -14.859 1 64.06 10 ASN B O 1
ATOM 1201 N N . ASP B 1 11 ? -14.578 1.434 -16.109 1 75.69 11 ASP B N 1
ATOM 1202 C CA . ASP B 1 11 ? -13.391 1.062 -15.344 1 75.69 11 ASP B CA 1
ATOM 1203 C C . ASP B 1 11 ? -12.242 2.029 -15.609 1 75.69 11 ASP B C 1
ATOM 1205 O O . ASP B 1 11 ? -11.547 2.447 -14.68 1 75.69 11 ASP B O 1
ATOM 1209 N N . ASP B 1 12 ? -12.211 2.434 -16.797 1 86.5 12 ASP B N 1
ATOM 1210 C CA . ASP B 1 12 ? -11.148 3.377 -17.156 1 86.5 12 ASP B CA 1
ATOM 1211 C C . ASP B 1 12 ? -11.383 4.734 -16.484 1 86.5 12 ASP B C 1
ATOM 1213 O O . ASP B 1 12 ? -10.438 5.406 -16.078 1 86.5 12 ASP B O 1
ATOM 1217 N N . GLU B 1 13 ? -12.656 4.996 -16.422 1 90.19 13 GLU B N 1
ATOM 1218 C CA . GLU B 1 13 ? -13 6.258 -15.766 1 90.19 13 GLU B CA 1
ATOM 1219 C C . GLU B 1 13 ? -12.648 6.215 -14.281 1 90.19 13 GLU B C 1
ATOM 1221 O O . GLU B 1 13 ? -12.195 7.211 -13.719 1 90.19 13 GLU B O 1
ATOM 1226 N N . LEU B 1 14 ? -12.828 5.102 -13.656 1 90.88 14 LEU B N 1
ATOM 1227 C CA . LEU B 1 14 ? -12.5 4.945 -12.242 1 90.88 14 LEU B CA 1
ATOM 1228 C C . LEU B 1 14 ? -11 5.074 -12.016 1 90.88 14 LEU B C 1
ATOM 1230 O O . LEU B 1 14 ? -10.562 5.684 -11.039 1 90.88 14 LEU B O 1
ATOM 1234 N N . TRP B 1 15 ? -10.219 4.543 -12.906 1 94.25 15 TRP B N 1
ATOM 1235 C CA . TRP B 1 15 ? -8.766 4.633 -12.812 1 94.25 15 TRP B CA 1
ATOM 1236 C C . TRP B 1 15 ? -8.297 6.074 -13 1 94.25 15 TRP B C 1
ATOM 1238 O O . TRP B 1 15 ? -7.379 6.531 -12.32 1 94.25 15 TRP B O 1
ATOM 1248 N N . LYS B 1 16 ? -8.953 6.699 -13.891 1 94.12 16 LYS B N 1
ATOM 1249 C CA . LYS B 1 16 ? -8.633 8.109 -14.109 1 94.12 16 LYS B CA 1
ATOM 1250 C C . LYS B 1 16 ? -8.953 8.945 -12.867 1 94.12 16 LYS B C 1
ATOM 1252 O O . LYS B 1 16 ? -8.148 9.781 -12.453 1 94.12 16 LYS B O 1
ATOM 1257 N N . THR B 1 17 ? -10.094 8.695 -12.367 1 93.31 17 THR B N 1
ATOM 1258 C CA . THR B 1 17 ? -10.5 9.398 -11.156 1 93.31 17 THR B CA 1
ATOM 1259 C C . THR B 1 17 ? -9.523 9.125 -10.016 1 93.31 17 THR B C 1
ATOM 1261 O O . THR B 1 17 ? -9.133 10.039 -9.289 1 93.31 17 THR B O 1
ATOM 1264 N N . ALA B 1 18 ? -9.133 7.887 -9.852 1 95.69 18 ALA B N 1
ATOM 1265 C CA . ALA B 1 18 ? -8.195 7.5 -8.805 1 95.69 18 ALA B CA 1
ATOM 1266 C C . ALA B 1 18 ? -6.848 8.195 -8.992 1 95.69 18 ALA B C 1
ATOM 1268 O O . ALA B 1 18 ? -6.258 8.695 -8.031 1 95.69 18 ALA B O 1
ATOM 1269 N N . SER B 1 19 ? -6.371 8.242 -10.219 1 96.12 19 SER B N 1
ATOM 1270 C CA . SER B 1 19 ? -5.094 8.883 -10.516 1 96.12 19 SER B CA 1
ATOM 1271 C C . SER B 1 19 ? -5.145 10.375 -10.203 1 96.12 19 SER B C 1
ATOM 1273 O O . SER B 1 19 ? -4.238 10.906 -9.555 1 96.12 19 SER B O 1
ATOM 1275 N N . GLU B 1 20 ? -6.215 10.984 -10.625 1 96.25 20 GLU B N 1
ATOM 1276 C CA . GLU B 1 20 ? -6.371 12.414 -10.367 1 96.25 20 GLU B CA 1
ATOM 1277 C C . GLU B 1 20 ? -6.48 12.703 -8.875 1 96.25 20 GLU B C 1
ATOM 1279 O O . GLU B 1 20 ? -5.844 13.625 -8.367 1 96.25 20 GLU B O 1
ATOM 1284 N N . ALA B 1 21 ? -7.27 11.93 -8.203 1 96.06 21 ALA B N 1
ATOM 1285 C CA . ALA B 1 21 ? -7.445 12.078 -6.758 1 96.06 21 ALA B CA 1
ATOM 1286 C C . ALA B 1 21 ? -6.117 11.914 -6.023 1 96.06 21 ALA B C 1
ATOM 1288 O O . ALA B 1 21 ? -5.75 12.75 -5.195 1 96.06 21 ALA B O 1
ATOM 1289 N N . GLY B 1 22 ? -5.387 10.867 -6.324 1 97.94 22 GLY B N 1
ATOM 1290 C CA . GLY B 1 22 ? -4.125 10.586 -5.656 1 97.94 22 GLY B CA 1
ATOM 1291 C C . GLY B 1 22 ? -3.08 11.664 -5.887 1 97.94 22 GLY B C 1
ATOM 1292 O O . GLY B 1 22 ? -2.373 12.055 -4.961 1 97.94 22 GLY B O 1
ATOM 1293 N N . GLU B 1 23 ? -3.006 12.102 -7.102 1 97.88 23 GLU B N 1
ATOM 1294 C CA . GLU B 1 23 ? -2.023 13.117 -7.457 1 97.88 23 GLU B CA 1
ATOM 1295 C C . GLU B 1 23 ? -2.324 14.445 -6.762 1 97.88 23 GLU B C 1
ATOM 1297 O O . GLU B 1 23 ? -1.434 15.055 -6.172 1 97.88 23 GLU B O 1
ATOM 1302 N N . LYS B 1 24 ? -3.533 14.867 -6.867 1 97.56 24 LYS B N 1
ATOM 1303 C CA . LYS B 1 24 ? -3.928 16.125 -6.234 1 97.56 24 LYS B CA 1
ATOM 1304 C C . LYS B 1 24 ? -3.809 16.031 -4.715 1 97.56 24 LYS B C 1
ATOM 1306 O O . LYS B 1 24 ? -3.264 16.938 -4.074 1 97.56 24 LYS B O 1
ATOM 1311 N N . PHE B 1 25 ? -4.312 14.961 -4.18 1 98.25 25 PHE B N 1
ATOM 1312 C CA . PHE B 1 25 ? -4.207 14.75 -2.74 1 98.25 25 PHE B CA 1
ATOM 1313 C C . PHE B 1 25 ? -2.754 14.812 -2.289 1 98.25 25 PHE B C 1
ATOM 1315 O O . PHE B 1 25 ? -2.422 15.531 -1.346 1 98.25 25 PHE B O 1
ATOM 1322 N N . SER B 1 26 ? -1.893 14.078 -2.922 1 98.56 26 SER B N 1
ATOM 1323 C CA . SER B 1 26 ? -0.5 13.992 -2.496 1 98.56 26 SER B CA 1
ATOM 1324 C C . SER B 1 26 ? 0.186 15.352 -2.557 1 98.56 26 SER B C 1
ATOM 1326 O O . SER B 1 26 ? 0.938 15.711 -1.648 1 98.56 26 SER B O 1
ATOM 1328 N N . ALA B 1 27 ? -0.092 16.078 -3.582 1 98.19 27 ALA B N 1
ATOM 1329 C CA . ALA B 1 27 ? 0.508 17.406 -3.713 1 98.19 27 ALA B CA 1
ATOM 1330 C C . ALA B 1 27 ? 0.134 18.281 -2.529 1 98.19 27 ALA B C 1
ATOM 1332 O O . ALA B 1 27 ? 0.99 18.969 -1.962 1 98.19 27 ALA B O 1
ATOM 1333 N N . LEU B 1 28 ? -1.073 18.25 -2.135 1 98.31 28 LEU B N 1
ATOM 1334 C CA . LEU B 1 28 ? -1.556 19.094 -1.039 1 98.31 28 LEU B CA 1
ATOM 1335 C C . LEU B 1 28 ? -1.084 18.547 0.306 1 98.31 28 LEU B C 1
ATOM 1337 O O . LEU B 1 28 ? -0.693 19.312 1.188 1 98.31 28 LEU B O 1
ATOM 1341 N N . TYR B 1 29 ? -1.124 17.297 0.444 1 98.75 29 TYR B N 1
ATOM 1342 C CA . TYR B 1 29 ? -0.758 16.641 1.695 1 98.75 29 TYR B CA 1
ATOM 1343 C C . TYR B 1 29 ? 0.693 16.938 2.059 1 98.75 29 TYR B C 1
ATOM 1345 O O . TYR B 1 29 ? 0.989 17.344 3.184 1 98.75 29 TYR B O 1
ATOM 1353 N N . TYR B 1 30 ? 1.562 16.719 1.134 1 98.75 30 TYR B N 1
ATOM 1354 C CA . TYR B 1 30 ? 2.971 16.875 1.479 1 98.75 30 TYR B CA 1
ATOM 1355 C C . TYR B 1 30 ? 3.334 18.344 1.649 1 98.75 30 TYR B C 1
ATOM 1357 O O . TYR B 1 30 ? 4.223 18.688 2.434 1 98.75 30 TYR B O 1
ATOM 1365 N N . ARG B 1 31 ? 2.645 19.188 0.886 1 98.44 31 ARG B N 1
ATOM 1366 C CA . ARG B 1 31 ? 2.793 20.609 1.18 1 98.44 31 ARG B CA 1
ATOM 1367 C C . ARG B 1 31 ? 2.391 20.922 2.619 1 98.44 31 ARG B C 1
ATOM 1369 O O . ARG B 1 31 ? 3.088 21.656 3.32 1 98.44 31 ARG B O 1
ATOM 1376 N N . ALA B 1 32 ? 1.265 20.391 3.047 1 98.56 32 ALA B N 1
ATOM 1377 C CA . ALA B 1 32 ? 0.795 20.562 4.418 1 98.56 32 ALA B CA 1
ATOM 1378 C C . ALA B 1 32 ? 1.748 19.906 5.414 1 98.56 32 ALA B C 1
ATOM 1380 O O . ALA B 1 32 ? 2.047 20.484 6.465 1 98.56 32 ALA B O 1
ATOM 1381 N N . PHE B 1 33 ? 2.24 18.766 5.113 1 98.69 33 PHE B N 1
ATOM 1382 C CA . PHE B 1 33 ? 3.121 18 5.98 1 98.69 33 PHE B CA 1
ATOM 1383 C C . PHE B 1 33 ? 4.445 18.719 6.199 1 98.69 33 PHE B C 1
ATOM 1385 O O . PHE B 1 33 ? 5 18.703 7.297 1 98.69 33 PHE B O 1
ATOM 1392 N N . ASP B 1 34 ? 4.891 19.406 5.176 1 98.56 34 ASP B N 1
ATOM 1393 C CA . ASP B 1 34 ? 6.199 20.047 5.219 1 98.56 34 ASP B CA 1
ATOM 1394 C C . ASP B 1 34 ? 6.102 21.438 5.824 1 98.56 34 ASP B C 1
ATOM 1396 O O . ASP B 1 34 ? 7.125 22.062 6.117 1 98.56 34 ASP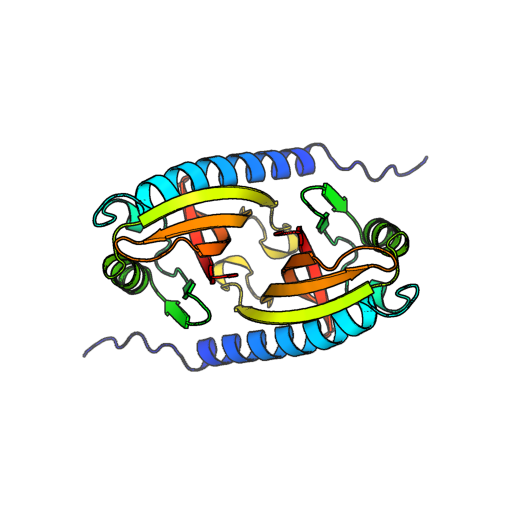 B O 1
ATOM 1400 N N . LYS B 1 35 ? 4.859 21.938 5.949 1 98 35 LYS B N 1
ATOM 1401 C CA . LYS B 1 35 ? 4.711 23.25 6.586 1 98 35 LYS B CA 1
ATOM 1402 C C . LYS B 1 35 ? 5.121 23.203 8.055 1 98 35 LYS B C 1
ATOM 1404 O O . LYS B 1 35 ? 4.777 22.25 8.766 1 98 35 LYS B O 1
ATOM 1409 N N . PRO B 1 36 ? 5.844 24.219 8.453 1 96.81 36 PRO B N 1
ATOM 1410 C CA . PRO B 1 36 ? 6.191 24.25 9.875 1 96.81 36 PRO B CA 1
ATOM 1411 C C . PRO B 1 36 ? 4.973 24.109 10.781 1 96.81 36 PRO B C 1
ATOM 1413 O O . PRO B 1 36 ? 3.943 24.75 10.539 1 96.81 36 PRO B O 1
ATOM 1416 N N . ASN B 1 37 ? 5.055 23.312 11.812 1 95.62 37 ASN B N 1
ATOM 1417 C CA . ASN B 1 37 ? 4.031 23.031 12.82 1 95.62 37 ASN B CA 1
ATOM 1418 C C . ASN B 1 37 ? 2.852 22.266 12.219 1 95.62 37 ASN B C 1
ATOM 1420 O O . ASN B 1 37 ? 1.944 21.859 12.945 1 95.62 37 ASN B O 1
ATOM 1424 N N . ARG B 1 38 ? 2.713 22.141 10.961 1 98 38 ARG B N 1
ATOM 1425 C CA . ARG B 1 38 ? 1.761 21.312 10.234 1 98 38 ARG B CA 1
ATOM 1426 C C . ARG B 1 38 ? 0.327 21.641 10.633 1 98 38 ARG B C 1
ATOM 1428 O O . ARG B 1 38 ? -0.461 20.75 10.945 1 98 38 ARG B O 1
ATOM 1435 N N . PRO B 1 39 ? -0.03 22.922 10.531 1 97.81 39 PRO B N 1
ATOM 1436 C CA . PRO B 1 39 ? -1.335 23.344 11.039 1 97.81 39 PRO B CA 1
ATOM 1437 C C . PRO B 1 39 ? -2.498 22.797 10.219 1 97.81 39 PRO B C 1
ATOM 1439 O O . PRO B 1 39 ? -3.605 22.641 10.742 1 97.81 39 PRO B O 1
ATOM 1442 N N . ASP B 1 40 ? -2.303 22.5 8.914 1 97.81 40 ASP B N 1
ATOM 1443 C CA . ASP B 1 40 ? -3.375 22.094 8.008 1 97.81 40 ASP B CA 1
ATOM 1444 C C . ASP B 1 40 ? -3.547 20.578 7.992 1 97.81 40 ASP B C 1
ATOM 1446 O O . ASP B 1 40 ? -4.508 20.062 7.414 1 97.81 40 ASP B O 1
ATOM 1450 N N . LEU B 1 41 ? -2.682 19.797 8.672 1 97.94 41 LEU B N 1
ATOM 1451 C CA . LEU B 1 41 ? -2.576 18.359 8.523 1 97.94 41 LEU B CA 1
ATOM 1452 C C . LEU B 1 41 ? -3.834 17.656 9.039 1 97.94 41 LEU B C 1
ATOM 1454 O O . LEU B 1 41 ? -4.305 16.688 8.445 1 97.94 41 LEU B O 1
ATOM 1458 N N . PRO B 1 42 ? -4.473 18.203 10.117 1 97.88 42 PRO B N 1
ATOM 1459 C CA . PRO B 1 42 ? -5.676 17.547 10.625 1 97.88 42 PRO B CA 1
ATOM 1460 C C . PRO B 1 42 ? -6.773 17.422 9.57 1 97.88 42 PRO B C 1
ATOM 1462 O O . PRO B 1 42 ? -7.539 16.453 9.578 1 97.88 42 PRO B O 1
ATOM 1465 N N . GLY B 1 43 ? -6.836 18.266 8.664 1 97.56 43 GLY B N 1
ATOM 1466 C CA . GLY B 1 43 ? -7.879 18.297 7.656 1 97.56 43 GLY B CA 1
ATOM 1467 C C . GLY B 1 43 ? -7.77 17.156 6.66 1 97.56 43 GLY B C 1
ATOM 1468 O O . GLY B 1 43 ? -8.703 16.891 5.898 1 97.56 43 GLY B O 1
ATOM 1469 N N . PHE B 1 44 ? -6.703 16.391 6.727 1 98.31 44 PHE B N 1
ATOM 1470 C CA . PHE B 1 44 ? -6.465 15.336 5.746 1 98.31 44 PHE B CA 1
ATOM 1471 C C . PHE B 1 44 ? -6.883 13.977 6.297 1 98.31 44 PHE B C 1
ATOM 1473 O O . PHE B 1 44 ? -6.91 12.984 5.562 1 98.31 44 PHE B O 1
ATOM 1480 N N . PHE B 1 45 ? -7.25 13.906 7.52 1 98.19 45 PHE B N 1
ATOM 1481 C CA . PHE B 1 45 ? -7.418 12.602 8.148 1 98.19 45 PHE B CA 1
ATOM 1482 C C . PHE B 1 45 ? -8.852 12.414 8.633 1 98.19 45 PHE B C 1
ATOM 1484 O O . PHE B 1 45 ? -9.477 13.359 9.133 1 98.19 45 PHE B O 1
ATOM 1491 N N . MET B 1 46 ? -9.32 11.227 8.508 1 96.31 46 MET B N 1
ATOM 1492 C CA . MET B 1 46 ? -10.555 10.828 9.172 1 96.31 46 MET B CA 1
ATOM 1493 C C . MET B 1 46 ? -10.375 10.797 10.688 1 96.31 46 MET B C 1
ATOM 1495 O O . MET B 1 46 ? -9.258 10.633 11.18 1 96.31 46 MET B O 1
ATOM 1499 N N . ASP B 1 47 ? -11.5 10.82 11.406 1 95.75 47 ASP B N 1
ATOM 1500 C CA . ASP B 1 47 ? -11.453 10.758 12.867 1 95.75 47 ASP B CA 1
ATOM 1501 C C . ASP B 1 47 ? -10.828 9.445 13.336 1 95.75 47 ASP B C 1
ATOM 1503 O O . ASP B 1 47 ? -10.094 9.43 14.328 1 95.75 47 ASP B O 1
ATOM 1507 N N . ASN B 1 48 ? -11.109 8.414 12.578 1 94.31 48 ASN B N 1
ATOM 1508 C CA . ASN B 1 48 ? -10.68 7.082 12.992 1 94.31 48 ASN B CA 1
ATOM 1509 C C . ASN B 1 48 ? -9.438 6.629 12.227 1 94.31 48 ASN B C 1
ATOM 1511 O O . ASN B 1 48 ? -9.25 5.434 12 1 94.31 48 ASN B O 1
ATOM 1515 N N . VAL B 1 49 ? -8.633 7.48 11.766 1 96.44 49 VAL B N 1
ATOM 1516 C CA . VAL B 1 49 ? -7.445 7.172 10.977 1 96.44 49 VAL B CA 1
ATOM 1517 C C . VAL B 1 49 ? -6.539 6.223 11.758 1 96.44 49 VAL B C 1
ATOM 1519 O O . VAL B 1 49 ? -6.461 6.301 12.984 1 96.44 49 VAL B O 1
ATOM 1522 N N . VAL B 1 50 ? -5.918 5.371 11.008 1 96.06 50 VAL B N 1
ATOM 1523 C CA . VAL B 1 50 ? -4.879 4.5 11.547 1 96.06 50 VAL B CA 1
ATOM 1524 C C . VAL B 1 50 ? -3.545 4.809 10.867 1 96.06 50 VAL B C 1
ATOM 1526 O O . VAL B 1 50 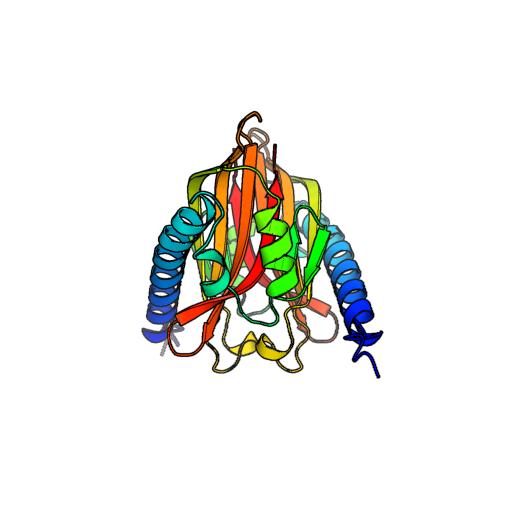? -3.447 4.785 9.633 1 96.06 50 VAL B O 1
ATOM 1529 N N . LEU B 1 51 ? -2.518 5.059 11.68 1 97.75 51 LEU B N 1
ATOM 1530 C CA . LEU B 1 51 ? -1.154 5.285 11.211 1 97.75 51 LEU B CA 1
ATOM 1531 C C . LEU B 1 51 ? -0.245 4.129 11.602 1 97.75 51 LEU B C 1
ATOM 1533 O O . LEU B 1 51 ? -0.241 3.703 12.758 1 97.75 51 LEU B O 1
ATOM 1537 N N . LEU B 1 52 ? 0.436 3.627 10.656 1 97.12 52 LEU B N 1
ATOM 1538 C CA . LEU B 1 52 ? 1.6 2.787 10.914 1 97.12 52 LEU B CA 1
ATOM 1539 C C . LEU B 1 52 ? 2.889 3.512 10.539 1 97.12 52 LEU B C 1
ATOM 1541 O O . LEU B 1 52 ? 3.199 3.662 9.359 1 97.12 52 LEU B O 1
ATOM 1545 N N . TRP B 1 53 ? 3.613 3.945 11.547 1 97.88 53 TRP B N 1
ATOM 1546 C CA . TRP B 1 53 ? 4.902 4.602 11.344 1 97.88 53 TRP B CA 1
ATOM 1547 C C . TRP B 1 53 ? 6.051 3.656 11.664 1 97.88 53 TRP B C 1
ATOM 1549 O O . TRP B 1 53 ? 6.355 3.408 12.828 1 97.88 53 TRP B O 1
ATOM 1559 N N . ASN B 1 54 ? 6.695 3.145 10.633 1 95.75 54 ASN B N 1
ATOM 1560 C CA . ASN B 1 54 ? 7.742 2.143 10.805 1 95.75 54 ASN B CA 1
ATOM 1561 C C . ASN B 1 54 ? 7.285 1 11.703 1 95.75 54 ASN B C 1
ATOM 1563 O O . ASN B 1 54 ? 8.008 0.598 12.617 1 95.75 54 ASN B O 1
ATOM 1567 N N . GLY B 1 55 ? 6.035 0.639 11.391 1 93 55 GLY B N 1
ATOM 1568 C CA . GLY B 1 55 ? 5.512 -0.51 12.109 1 93 55 GLY B CA 1
ATOM 1569 C C . GLY B 1 55 ? 4.797 -0.135 13.398 1 93 55 GLY B C 1
ATOM 1570 O O . GLY B 1 55 ? 4.141 -0.974 14.016 1 93 55 GLY B O 1
ATOM 1571 N N . ASN B 1 56 ? 4.961 1.112 13.867 1 94.69 56 ASN B N 1
ATOM 1572 C CA . ASN B 1 56 ? 4.297 1.573 15.078 1 94.69 56 ASN B CA 1
ATOM 1573 C C . ASN B 1 56 ? 2.887 2.08 14.789 1 94.69 56 ASN B C 1
ATOM 1575 O O . ASN B 1 56 ? 2.699 2.951 13.938 1 94.69 56 ASN B O 1
ATOM 1579 N N . ARG B 1 57 ? 1.98 1.539 15.594 1 95.75 57 ARG B N 1
ATOM 1580 C CA . ARG B 1 57 ? 0.571 1.835 15.359 1 95.75 57 ARG B CA 1
ATOM 1581 C C . ARG B 1 57 ? 0.103 3.004 16.219 1 95.75 57 ARG B C 1
ATOM 1583 O O . ARG B 1 57 ? 0.361 3.037 17.422 1 95.75 57 ARG B O 1
ATOM 1590 N N . VAL B 1 58 ? -0.514 3.986 15.617 1 97.5 58 VAL B N 1
ATOM 1591 C CA . VAL B 1 58 ? -1.189 5.113 16.25 1 97.5 58 VAL B CA 1
ATOM 1592 C C . VAL B 1 58 ? -2.613 5.234 15.711 1 97.5 58 VAL B C 1
ATOM 1594 O O . VAL B 1 58 ? -2.828 5.18 14.5 1 97.5 58 VAL B O 1
ATOM 1597 N N . GLU B 1 59 ? -3.539 5.41 16.578 1 96 59 GLU B N 1
ATOM 1598 C CA . GLU B 1 59 ? -4.922 5.426 16.109 1 96 59 GLU B CA 1
ATOM 1599 C C . GLU B 1 59 ? -5.652 6.672 16.609 1 96 59 GLU B C 1
ATOM 1601 O O . GLU B 1 59 ? -5.477 7.09 17.75 1 96 59 GLU B O 1
ATOM 1606 N N . GLY B 1 60 ? -6.465 7.148 15.656 1 97 60 GLY B N 1
ATOM 1607 C CA . GLY B 1 60 ? -7.25 8.328 15.977 1 97 60 GLY B CA 1
ATOM 1608 C C . GLY B 1 60 ? -6.57 9.625 15.57 1 97 60 GLY B C 1
ATOM 1609 O O . GLY B 1 60 ? -5.355 9.773 15.727 1 97 60 GLY B O 1
ATOM 1610 N N . GLN B 1 61 ? -7.395 10.484 15.062 1 97.94 61 GLN B N 1
ATOM 1611 C CA . GLN B 1 61 ? -6.871 11.703 14.461 1 97.94 61 GLN B CA 1
ATOM 1612 C C . GLN B 1 61 ? -6.051 12.5 15.469 1 97.94 61 GLN B C 1
ATOM 1614 O O . GLN B 1 61 ? -4.957 12.977 15.148 1 97.94 61 GLN B O 1
ATOM 1619 N N . LYS B 1 62 ? -6.598 12.68 16.688 1 98.19 62 LYS B N 1
ATOM 1620 C CA . LYS B 1 62 ? -5.91 13.484 17.703 1 98.19 62 LYS B CA 1
ATOM 1621 C C . LYS B 1 62 ? -4.516 12.945 17.984 1 98.19 62 LYS B C 1
ATOM 1623 O O . LYS B 1 62 ? -3.537 13.695 17.984 1 98.19 62 LYS B O 1
ATOM 1628 N N . LEU B 1 63 ? -4.379 11.672 18.172 1 98.5 63 LEU B N 1
ATOM 1629 C CA . LEU B 1 63 ? -3.096 11.055 18.5 1 98.5 63 LEU B CA 1
ATOM 1630 C C . LEU B 1 63 ? -2.16 11.086 17.297 1 98.5 63 LEU B C 1
ATOM 1632 O O . LEU B 1 63 ? -0.948 11.25 17.453 1 98.5 63 LEU B O 1
ATOM 1636 N N . VAL B 1 64 ? -2.721 10.883 16.094 1 98.56 64 VAL B N 1
ATOM 1637 C CA . VAL B 1 64 ? -1.915 10.93 14.883 1 98.56 64 VAL B CA 1
ATOM 1638 C C . VAL B 1 64 ? -1.354 12.336 14.688 1 98.56 64 VAL B C 1
ATOM 1640 O O . VAL B 1 64 ? -0.167 12.5 14.398 1 98.56 64 VAL B O 1
ATOM 1643 N N . ILE B 1 65 ? -2.227 13.352 14.891 1 98.5 65 ILE B N 1
ATOM 1644 C CA . ILE B 1 65 ? -1.783 14.734 14.727 1 98.5 65 ILE B CA 1
ATOM 1645 C C . ILE B 1 65 ? -0.743 15.07 15.789 1 98.5 65 ILE B C 1
ATOM 1647 O O . ILE B 1 65 ? 0.259 15.734 15.5 1 98.5 65 ILE B O 1
ATOM 1651 N N . ASP B 1 66 ? -0.996 14.617 17 1 98.31 66 ASP B N 1
ATOM 1652 C CA . ASP B 1 66 ? -0.013 14.812 18.062 1 98.31 66 ASP B CA 1
ATOM 1653 C C . ASP B 1 66 ? 1.324 14.172 17.703 1 98.31 66 ASP B C 1
ATOM 1655 O O . ASP B 1 66 ? 2.383 14.758 17.922 1 98.31 66 ASP B O 1
ATOM 1659 N N . PHE B 1 67 ? 1.323 13 17.172 1 98.62 67 PHE B N 1
ATOM 1660 C CA . PHE B 1 67 ? 2.521 12.297 16.734 1 98.62 67 PHE B CA 1
ATOM 1661 C C . PHE B 1 67 ? 3.289 13.117 15.703 1 98.62 67 PHE B C 1
ATOM 1663 O O . PHE B 1 67 ? 4.492 13.328 15.852 1 98.62 67 PHE B O 1
ATOM 1670 N N . PHE B 1 68 ? 2.574 13.617 14.695 1 98.19 68 PHE B N 1
ATOM 1671 C CA . PHE B 1 68 ? 3.207 14.367 13.617 1 98.19 68 PHE B CA 1
ATOM 1672 C C . PHE B 1 68 ? 3.75 15.695 14.133 1 98.19 68 PHE B C 1
ATOM 1674 O O . PHE B 1 68 ? 4.77 16.188 13.641 1 98.19 68 PHE B O 1
ATOM 1681 N N . SER B 1 69 ? 3.068 16.266 15.133 1 97.19 69 SER B N 1
ATOM 1682 C CA . SER B 1 69 ? 3.48 17.562 15.672 1 97.19 69 SER B CA 1
ATOM 1683 C C . SER B 1 69 ? 4.824 17.453 16.391 1 97.19 69 SER B C 1
ATOM 1685 O O . SER B 1 69 ? 5.508 18.469 16.578 1 97.19 69 SER B O 1
ATOM 1687 N N . LYS B 1 70 ? 5.18 16.266 16.75 1 96.94 70 LYS B N 1
ATOM 1688 C CA . LYS B 1 70 ? 6.426 16.047 17.469 1 96.94 70 LYS B CA 1
ATOM 1689 C C . LYS B 1 70 ? 7.594 15.828 16.516 1 96.94 70 LYS B C 1
ATOM 1691 O O . LYS B 1 70 ? 8.75 15.82 16.938 1 96.94 70 LYS B O 1
ATOM 1696 N N . LEU B 1 71 ? 7.254 15.648 15.289 1 97.5 71 LEU B N 1
ATOM 1697 C CA . LEU B 1 71 ? 8.312 15.477 14.305 1 97.5 71 LEU B CA 1
ATOM 1698 C C . LEU B 1 71 ? 8.992 16.812 13.992 1 97.5 71 LEU B C 1
ATOM 1700 O O . LEU B 1 71 ? 8.336 17.844 13.945 1 97.5 71 LEU B O 1
ATOM 1704 N N . PRO B 1 72 ? 10.328 16.75 13.656 1 97.75 72 PRO B N 1
ATOM 1705 C CA . PRO B 1 72 ? 10.977 17.969 13.172 1 97.75 72 PRO B CA 1
ATOM 1706 C C . PRO B 1 72 ? 10.422 18.438 11.82 1 97.75 72 PRO B C 1
ATOM 1708 O O . PRO B 1 72 ? 9.734 17.688 11.141 1 97.75 72 PRO B O 1
ATOM 1711 N N . ASP B 1 73 ? 10.75 19.703 11.484 1 98 73 ASP B N 1
ATOM 1712 C CA . ASP B 1 73 ? 10.406 20.188 10.148 1 98 73 ASP B CA 1
ATOM 1713 C C . ASP B 1 73 ? 11.008 19.281 9.07 1 98 73 ASP B C 1
ATOM 1715 O O . ASP B 1 73 ? 12.102 18.734 9.25 1 98 73 ASP B O 1
ATOM 1719 N N . SER B 1 74 ? 10.305 19.219 8 1 98.5 74 SER B N 1
ATOM 1720 C CA . SER B 1 74 ? 10.742 18.297 6.965 1 98.5 74 SER B CA 1
ATOM 1721 C C . SER B 1 74 ? 10.594 18.906 5.574 1 98.5 74 SER B C 1
ATOM 1723 O O . SER B 1 74 ? 9.938 19.922 5.41 1 98.5 74 SER B O 1
ATOM 1725 N N . THR B 1 75 ? 11.32 18.312 4.637 1 98.56 75 THR B N 1
ATOM 1726 C CA . THR B 1 75 ? 11.141 18.516 3.203 1 98.56 75 THR B CA 1
ATOM 1727 C C . THR B 1 75 ? 11.047 17.172 2.471 1 98.56 75 THR B C 1
ATOM 1729 O O . THR B 1 75 ? 11.945 16.344 2.586 1 98.56 75 THR B O 1
ATOM 1732 N N . CYS B 1 76 ? 9.969 17.031 1.82 1 98.69 76 CYS B N 1
ATOM 1733 C CA . CYS B 1 76 ? 9.758 15.797 1.084 1 98.69 76 CYS B CA 1
ATOM 1734 C C . CYS B 1 76 ? 9.875 16.016 -0.417 1 98.69 76 CYS B C 1
ATOM 1736 O O . CYS B 1 76 ? 9.445 17.062 -0.93 1 98.69 76 CYS B O 1
ATOM 1738 N N . THR B 1 77 ? 10.469 15.031 -1.098 1 98.25 77 THR B N 1
ATOM 1739 C CA . THR B 1 77 ? 10.5 14.969 -2.555 1 98.25 77 THR B CA 1
ATOM 1740 C C . THR B 1 77 ? 9.906 13.656 -3.057 1 98.25 77 THR B C 1
ATOM 1742 O O . THR B 1 77 ? 10.398 12.578 -2.713 1 98.25 77 THR B O 1
ATOM 1745 N N . LEU B 1 78 ? 8.859 13.781 -3.867 1 97.81 78 LEU B N 1
ATOM 1746 C CA . LEU B 1 78 ? 8.203 12.586 -4.387 1 97.81 78 LEU B CA 1
ATOM 1747 C C . LEU B 1 78 ? 8.867 12.125 -5.68 1 97.81 78 LEU B C 1
ATOM 1749 O O . LEU B 1 78 ? 9.133 12.93 -6.57 1 97.81 78 LEU B O 1
ATOM 1753 N N . HIS B 1 79 ? 9.156 10.852 -5.773 1 96.69 79 HIS B N 1
ATOM 1754 C CA . HIS B 1 79 ? 9.789 10.289 -6.957 1 96.69 79 HIS B CA 1
ATOM 1755 C C . HIS B 1 79 ? 8.781 9.516 -7.805 1 96.69 79 HIS B C 1
ATOM 1757 O O . HIS B 1 79 ? 8.828 9.57 -9.039 1 96.69 79 HIS B O 1
ATOM 1763 N N . SER B 1 80 ? 7.914 8.758 -7.207 1 95.06 80 SER B N 1
ATOM 1764 C CA . SER B 1 80 ? 6.895 8.008 -7.934 1 95.06 80 SER B CA 1
ATOM 1765 C C . SER B 1 80 ? 5.609 7.895 -7.121 1 95.06 80 SER B C 1
ATOM 1767 O O . SER B 1 80 ? 5.633 8 -5.895 1 95.06 80 SER B O 1
ATOM 1769 N N . LEU B 1 81 ? 4.551 7.777 -7.883 1 95.75 81 LEU B N 1
ATOM 1770 C CA . LEU B 1 81 ? 3.205 7.652 -7.328 1 95.75 81 LEU B CA 1
ATOM 1771 C C . LEU B 1 81 ? 2.377 6.656 -8.133 1 95.75 81 LEU B C 1
ATOM 1773 O O . LEU B 1 81 ? 2.436 6.648 -9.367 1 95.75 81 LEU B O 1
ATOM 1777 N N . SER B 1 82 ? 1.709 5.727 -7.418 1 96 82 SER B N 1
ATOM 1778 C CA . SER B 1 82 ? 0.739 4.816 -8.016 1 96 82 SER B CA 1
ATOM 1779 C C . SER B 1 82 ? -0.622 4.93 -7.34 1 96 82 SER B C 1
ATOM 1781 O O . SER B 1 82 ? -0.707 4.965 -6.109 1 96 82 SER B O 1
ATOM 1783 N N . CYS B 1 83 ? -1.605 5.062 -8.172 1 96.75 83 CYS B N 1
ATOM 1784 C CA . CYS B 1 83 ? -2.971 5.207 -7.676 1 96.75 83 CYS B CA 1
ATOM 1785 C C . CYS B 1 83 ? -3.889 4.164 -8.305 1 96.75 83 CYS B C 1
ATOM 1787 O O . CYS B 1 83 ? -3.803 3.893 -9.5 1 96.75 83 CYS B O 1
ATOM 1789 N N . GLN B 1 84 ? -4.707 3.598 -7.5 1 95.19 84 GLN B N 1
ATOM 1790 C CA . GLN B 1 84 ? -5.672 2.65 -8.047 1 95.19 84 GLN B CA 1
ATOM 1791 C C . GLN B 1 84 ? -6.977 2.672 -7.254 1 95.19 84 GLN B C 1
ATOM 1793 O O . GLN B 1 84 ? -6.965 2.854 -6.031 1 95.19 84 GLN B O 1
ATOM 1798 N N . PRO B 1 85 ? -8.039 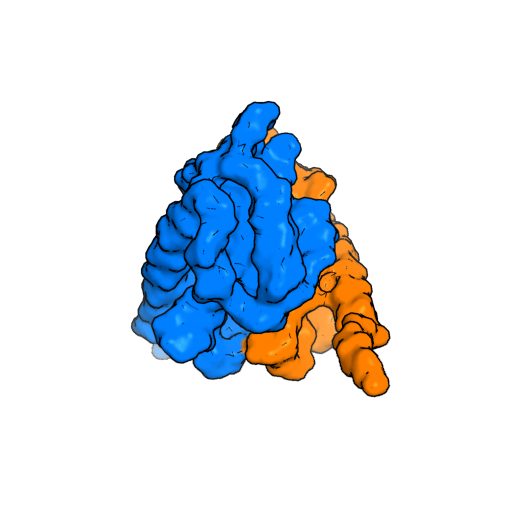2.48 -8.008 1 93.88 85 PRO B N 1
ATOM 1799 C CA . PRO B 1 85 ? -9.297 2.268 -7.277 1 93.88 85 PRO B CA 1
ATOM 1800 C C . PRO B 1 85 ? -9.352 0.905 -6.59 1 93.88 85 PRO B C 1
ATOM 1802 O O . PRO B 1 85 ? -8.797 -0.072 -7.102 1 93.88 85 PRO B O 1
ATOM 1805 N N . VAL B 1 86 ? -9.898 0.946 -5.426 1 88.44 86 VAL B N 1
ATOM 1806 C CA . VAL B 1 86 ? -10.188 -0.341 -4.801 1 88.44 86 VAL B CA 1
ATOM 1807 C C . VAL B 1 86 ? -11.445 -0.949 -5.422 1 88.44 86 VAL B C 1
ATOM 1809 O O . VAL B 1 86 ? -12.453 -0.265 -5.59 1 88.44 86 VAL B O 1
ATOM 1812 N N . HIS B 1 87 ? -11.336 -2.133 -5.742 1 84.44 87 HIS B N 1
ATOM 1813 C CA . HIS B 1 87 ? -12.414 -2.818 -6.441 1 84.44 87 HIS B CA 1
ATOM 1814 C C . HIS B 1 87 ? -13.711 -2.77 -5.637 1 84.44 87 HIS B C 1
ATOM 1816 O O . HIS B 1 87 ? -13.695 -2.953 -4.418 1 84.44 87 HIS B O 1
ATOM 1822 N N . LYS B 1 88 ? -14.773 -2.701 -6.34 1 79.94 88 LYS B N 1
ATOM 1823 C CA . LYS B 1 88 ? -16.094 -2.543 -5.719 1 79.94 88 LYS B CA 1
ATOM 1824 C C . LYS B 1 88 ? -16.453 -3.77 -4.887 1 79.94 88 LYS B C 1
ATOM 1826 O O . LYS B 1 88 ? -17.172 -3.66 -3.896 1 79.94 88 LYS B O 1
ATOM 1831 N N . SER B 1 89 ? -15.977 -4.883 -5.328 1 77.69 89 SER B N 1
ATOM 1832 C CA . SER B 1 89 ? -16.266 -6.105 -4.578 1 77.69 89 SER B CA 1
ATOM 1833 C C . SER B 1 89 ? -15.688 -6.027 -3.166 1 77.69 89 SER B C 1
ATOM 1835 O O . SER B 1 89 ? -16.109 -6.77 -2.277 1 77.69 89 SER B O 1
ATOM 1837 N N . LEU B 1 90 ? -14.812 -5.137 -2.914 1 76.94 90 LEU B N 1
ATOM 1838 C CA . LEU B 1 90 ? -14.18 -4.961 -1.61 1 76.94 90 LEU B CA 1
ATOM 1839 C C . LEU B 1 90 ? -14.781 -3.771 -0.872 1 76.94 90 LEU B C 1
ATOM 1841 O O . LEU B 1 90 ? -15.008 -3.834 0.339 1 76.94 90 LEU B O 1
ATOM 1845 N N . SER B 1 91 ? -15 -2.689 -1.612 1 76.38 91 SER B N 1
ATOM 1846 C CA . SER B 1 91 ? -15.344 -1.427 -0.966 1 76.38 91 SER B CA 1
ATOM 1847 C C . SER B 1 91 ? -16.844 -1.16 -1.041 1 76.38 91 SER B C 1
ATOM 1849 O O . SER B 1 91 ? -17.344 -0.231 -0.407 1 76.38 91 SER B O 1
ATOM 1851 N N . GLY B 1 92 ? -17.531 -1.994 -1.752 1 76.94 92 GLY B N 1
ATOM 1852 C CA . GLY B 1 92 ? -18.906 -1.651 -2.033 1 76.94 92 GLY B CA 1
ATOM 1853 C C . GLY B 1 92 ? -19.062 -0.4 -2.879 1 76.94 92 GLY B C 1
ATOM 1854 O O . GLY B 1 92 ? -18.359 -0.237 -3.879 1 76.94 92 GLY B O 1
ATOM 1855 N N . ASP B 1 93 ? -20.047 0.521 -2.5 1 75.69 93 ASP B N 1
ATOM 1856 C CA . ASP B 1 93 ? -20.328 1.723 -3.279 1 75.69 93 ASP B CA 1
ATOM 1857 C C . ASP B 1 93 ? -19.375 2.854 -2.916 1 75.69 93 ASP B C 1
ATOM 1859 O O . ASP B 1 93 ? -19.344 3.895 -3.576 1 75.69 93 ASP B O 1
ATOM 1863 N N . ARG B 1 94 ? -18.578 2.623 -1.9 1 81.44 94 ARG B N 1
ATOM 1864 C CA . ARG B 1 94 ? -17.656 3.672 -1.476 1 81.44 94 ARG B CA 1
ATOM 1865 C C . ARG B 1 94 ? -16.438 3.748 -2.402 1 81.44 94 ARG B C 1
ATOM 1867 O O . ARG B 1 94 ? -15.875 2.719 -2.775 1 81.44 94 ARG B O 1
ATOM 1874 N N . LEU B 1 95 ? -16.141 4.918 -2.781 1 86.88 95 LEU B N 1
ATOM 1875 C CA . LEU B 1 95 ? -14.953 5.133 -3.592 1 86.88 95 LEU B CA 1
ATOM 1876 C C . LEU B 1 95 ? -13.703 5.156 -2.723 1 86.88 95 LEU B C 1
ATOM 1878 O O . LEU B 1 95 ? -13.531 6.059 -1.9 1 86.88 95 LEU B O 1
ATOM 1882 N N . LEU B 1 96 ? -12.961 4.133 -2.861 1 91.62 96 LEU B N 1
ATOM 1883 C CA . LEU B 1 96 ? -11.688 4.012 -2.154 1 91.62 96 LEU B CA 1
ATOM 1884 C C . LEU B 1 96 ? -10.516 4.02 -3.131 1 91.62 96 LEU B C 1
ATOM 1886 O O . LEU B 1 96 ? -10.57 3.355 -4.168 1 91.62 96 LEU B O 1
ATOM 1890 N N . VAL B 1 97 ? -9.539 4.797 -2.777 1 95.81 97 VAL B N 1
ATOM 1891 C CA . VAL B 1 97 ? -8.352 4.891 -3.623 1 95.81 97 VAL B CA 1
ATOM 1892 C C . VAL B 1 97 ? -7.109 4.512 -2.816 1 95.81 97 VAL B C 1
ATOM 1894 O O . VAL B 1 97 ? -6.902 5.02 -1.713 1 95.81 97 VAL B O 1
ATOM 1897 N N . LEU B 1 98 ? -6.355 3.621 -3.369 1 96.25 98 LEU B N 1
ATOM 1898 C CA . LEU B 1 98 ? -5.051 3.285 -2.814 1 96.25 98 LEU B CA 1
ATOM 1899 C C . LEU B 1 98 ? -3.947 4.09 -3.496 1 96.25 98 LEU B C 1
ATOM 1901 O O . LEU B 1 98 ? -3.871 4.125 -4.727 1 96.25 98 LEU B O 1
ATOM 1905 N N . VAL B 1 99 ? -3.121 4.703 -2.684 1 97.88 99 VAL B N 1
ATOM 1906 C CA . VAL B 1 99 ? -2.006 5.488 -3.201 1 97.88 99 VAL B CA 1
ATOM 1907 C C . VAL B 1 99 ? -0.693 4.969 -2.619 1 97.88 99 VAL B C 1
ATOM 1909 O O . VAL B 1 99 ? -0.539 4.883 -1.397 1 97.88 99 VAL B O 1
ATOM 1912 N N . ASN B 1 100 ? 0.257 4.582 -3.432 1 97.12 100 ASN B N 1
ATOM 1913 C CA . ASN B 1 100 ? 1.618 4.234 -3.033 1 97.12 100 ASN B CA 1
ATOM 1914 C C . ASN B 1 100 ? 2.617 5.305 -3.467 1 97.12 100 ASN B C 1
ATOM 1916 O O . ASN B 1 100 ? 2.674 5.668 -4.645 1 97.12 100 ASN B O 1
ATOM 1920 N N . VAL B 1 101 ? 3.352 5.797 -2.514 1 97.69 101 VAL B N 1
ATOM 1921 C CA . VAL B 1 101 ? 4.285 6.887 -2.775 1 97.69 101 VAL B CA 1
ATOM 1922 C C . VAL B 1 101 ? 5.703 6.453 -2.402 1 97.69 101 VAL B C 1
ATOM 1924 O O . VAL B 1 101 ? 5.91 5.824 -1.361 1 97.69 101 VAL B O 1
ATOM 1927 N N . PHE B 1 102 ? 6.664 6.82 -3.229 1 96.62 102 PHE B N 1
ATOM 1928 C CA . PHE B 1 102 ? 8.094 6.719 -2.941 1 96.62 102 PHE B CA 1
ATOM 1929 C C . PHE B 1 102 ? 8.773 8.07 -3.1 1 96.62 102 PHE B C 1
ATOM 1931 O O . PHE B 1 102 ? 8.492 8.812 -4.047 1 96.62 102 PHE B O 1
ATOM 1938 N N . GLY B 1 103 ? 9.602 8.359 -2.162 1 97.31 103 GLY B N 1
ATOM 1939 C CA . GLY B 1 103 ? 10.328 9.617 -2.229 1 97.31 103 GLY B CA 1
ATOM 1940 C C . GLY B 1 103 ? 11.453 9.719 -1.218 1 97.31 103 GLY B C 1
ATOM 1941 O O . GLY B 1 103 ? 11.883 8.703 -0.657 1 97.31 103 GLY B O 1
ATOM 1942 N N . THR B 1 104 ? 11.992 10.906 -1.121 1 98 104 THR B N 1
ATOM 1943 C CA . THR B 1 104 ? 12.977 11.203 -0.089 1 98 104 THR B CA 1
ATOM 1944 C C . THR B 1 104 ? 12.438 12.25 0.886 1 98 104 THR B C 1
ATOM 1946 O O . THR B 1 104 ? 11.656 13.117 0.501 1 98 104 THR B O 1
ATOM 1949 N N . ILE B 1 105 ? 12.812 12.109 2.088 1 98.44 105 ILE B N 1
ATOM 1950 C CA . ILE B 1 105 ? 12.422 13.031 3.146 1 98.44 105 ILE B CA 1
ATOM 1951 C C . ILE B 1 105 ? 13.648 13.461 3.939 1 98.44 105 ILE B C 1
ATOM 1953 O O . ILE B 1 105 ? 14.508 12.641 4.262 1 98.44 105 ILE B O 1
ATOM 1957 N N . LYS B 1 106 ? 13.75 14.719 4.172 1 98.56 106 LYS B N 1
ATOM 1958 C CA . LYS B 1 106 ? 14.781 15.289 5.035 1 98.56 106 LYS B CA 1
ATOM 1959 C C . LYS B 1 106 ? 14.164 16.016 6.227 1 98.56 106 LYS B C 1
ATOM 1961 O O . LYS B 1 106 ? 13.477 17.031 6.059 1 98.56 106 LYS B O 1
ATOM 1966 N N . PHE B 1 107 ? 14.398 15.461 7.395 1 97.88 107 PHE B N 1
ATOM 1967 C CA . PHE B 1 107 ? 14.062 16.172 8.625 1 97.88 107 PHE B CA 1
ATOM 1968 C C . PHE B 1 107 ? 15.18 17.125 9.016 1 97.88 107 PHE B C 1
ATOM 1970 O O . PHE B 1 107 ? 16.359 16.844 8.805 1 97.88 107 PHE B O 1
ATOM 1977 N N . GLU B 1 108 ? 14.734 18.172 9.625 1 96.31 108 GLU B N 1
ATOM 1978 C CA . GLU B 1 108 ? 15.727 19.156 10.062 1 96.31 108 GLU B CA 1
ATOM 1979 C C . GLU B 1 108 ? 16.812 18.5 10.922 1 96.31 108 GLU B C 1
ATOM 1981 O O . GLU B 1 108 ? 16.5 17.734 11.836 1 96.31 108 GLU B O 1
ATOM 1986 N N . GLN B 1 109 ? 18.078 18.734 10.672 1 94.88 109 GLN B N 1
ATOM 1987 C CA . GLN B 1 109 ? 19.266 18.297 11.383 1 94.88 109 GLN B CA 1
ATOM 1988 C C . GLN B 1 109 ? 19.453 16.781 11.273 1 94.88 109 GLN B C 1
ATOM 1990 O O . GLN B 1 109 ? 20.078 16.172 12.133 1 94.88 109 GLN B O 1
ATOM 1995 N N . HIS B 1 110 ? 18.828 16.156 10.312 1 94.75 110 HIS B N 1
ATOM 1996 C CA . HIS B 1 110 ? 18.984 14.727 10.031 1 94.75 110 HIS B CA 1
ATOM 1997 C C . HIS B 1 110 ? 19.344 14.484 8.57 1 94.75 110 HIS B C 1
ATOM 1999 O O . HIS B 1 110 ? 19.125 15.359 7.723 1 94.75 110 HIS B O 1
ATOM 2005 N N . PRO B 1 111 ? 19.938 13.383 8.258 1 96.94 111 PRO B N 1
ATOM 2006 C CA . PRO B 1 111 ? 20.219 13.07 6.852 1 96.94 111 PRO B CA 1
ATOM 2007 C C . PRO B 1 111 ? 18.938 12.789 6.051 1 96.94 111 PRO B C 1
ATOM 2009 O O . PRO B 1 111 ? 17.875 12.562 6.637 1 96.94 111 PRO B O 1
ATOM 2012 N N . THR B 1 112 ? 19.047 12.883 4.766 1 97.94 112 THR B N 1
ATOM 2013 C CA . THR B 1 112 ? 17.969 12.523 3.863 1 97.94 112 THR B CA 1
ATOM 2014 C C . THR B 1 112 ? 17.734 11.016 3.873 1 97.94 112 THR B C 1
ATOM 2016 O O . THR B 1 112 ? 18.688 10.234 3.861 1 97.94 112 THR B O 1
ATOM 2019 N N . HIS B 1 113 ? 16.469 10.641 3.877 1 97.12 113 HIS B N 1
ATOM 2020 C CA . HIS B 1 113 ? 16.078 9.242 3.852 1 97.12 113 HIS B CA 1
ATOM 2021 C C . HIS B 1 113 ? 15.117 8.961 2.699 1 97.12 113 HIS B C 1
ATOM 2023 O O . HIS B 1 113 ? 14.367 9.844 2.277 1 97.12 113 HIS B O 1
ATOM 2029 N N . ILE B 1 114 ? 15.234 7.691 2.213 1 96.31 114 ILE B N 1
ATOM 2030 C CA . ILE B 1 114 ? 14.211 7.219 1.289 1 96.31 114 ILE B CA 1
ATOM 2031 C C . ILE B 1 114 ? 13.008 6.695 2.074 1 96.31 114 ILE B C 1
ATOM 2033 O O . ILE B 1 114 ? 13.172 6.004 3.082 1 96.31 114 ILE B O 1
ATOM 2037 N N . PHE B 1 115 ? 11.836 7.055 1.601 1 97.25 115 PHE B N 1
ATOM 2038 C CA . PHE B 1 115 ? 10.648 6.59 2.312 1 97.25 115 PHE B CA 1
ATOM 2039 C C . PHE B 1 115 ? 9.617 6.035 1.337 1 97.25 115 PHE B C 1
ATOM 2041 O O . PHE B 1 115 ? 9.664 6.328 0.14 1 97.25 115 PHE B O 1
ATOM 2048 N N . SER B 1 116 ? 8.789 5.16 1.845 1 97.25 116 SER B N 1
ATOM 2049 C CA . SER B 1 116 ? 7.562 4.695 1.211 1 97.25 116 SER B CA 1
ATOM 2050 C C . SER B 1 116 ? 6.344 5.02 2.066 1 97.25 116 SER B C 1
ATOM 2052 O O . SER B 1 116 ? 6.383 4.879 3.291 1 97.25 116 SER B O 1
ATOM 2054 N N . GLU B 1 117 ? 5.336 5.457 1.459 1 98 117 GLU B N 1
ATOM 2055 C CA . GLU B 1 117 ? 4.094 5.754 2.168 1 98 117 GLU B CA 1
ATOM 2056 C C . GLU B 1 117 ? 2.879 5.273 1.378 1 98 117 GLU B C 1
ATOM 2058 O O . GLU B 1 117 ? 2.82 5.441 0.158 1 98 117 GLU B O 1
ATOM 2063 N N . THR B 1 118 ? 1.933 4.574 1.99 1 97.69 118 THR B N 1
ATOM 2064 C CA . THR B 1 118 ? 0.709 4.07 1.375 1 97.69 118 THR B CA 1
ATOM 2065 C C . THR B 1 118 ? -0.521 4.672 2.047 1 97.69 118 THR B C 1
ATOM 2067 O O . THR B 1 118 ? -0.679 4.578 3.266 1 97.69 118 THR B O 1
ATOM 2070 N N . PHE B 1 119 ? -1.419 5.277 1.24 1 97.75 119 PHE B N 1
ATOM 2071 C CA . PHE B 1 119 ? -2.652 5.871 1.741 1 97.75 119 PHE B CA 1
ATOM 2072 C C . PHE B 1 119 ? -3.865 5.074 1.271 1 97.75 119 PHE B C 1
ATOM 2074 O O . PHE B 1 119 ? -3.93 4.66 0.111 1 97.75 119 PHE B O 1
ATOM 2081 N N . PHE B 1 120 ? -4.777 4.898 2.133 1 95.88 120 PHE B N 1
ATOM 2082 C CA . PHE B 1 120 ? -6.152 4.59 1.764 1 95.88 120 PHE B CA 1
ATOM 2083 C C . PHE B 1 120 ? -7.031 5.832 1.852 1 95.88 120 PHE B C 1
ATOM 2085 O O . PHE B 1 120 ? -7.301 6.332 2.945 1 95.88 120 PHE B O 1
ATOM 2092 N N . LEU B 1 121 ? -7.457 6.254 0.711 1 96.44 121 LEU B N 1
ATOM 2093 C CA . LEU B 1 121 ? -8.258 7.473 0.639 1 96.44 121 LEU B CA 1
ATOM 2094 C C . LEU B 1 121 ? -9.734 7.141 0.489 1 96.44 121 LEU B C 1
ATOM 2096 O O . LEU B 1 121 ? -10.102 6.207 -0.233 1 96.44 121 LEU B O 1
ATOM 2100 N N . THR B 1 122 ? -10.516 7.941 1.138 1 93.44 122 THR B N 1
ATOM 2101 C CA . THR B 1 122 ? -11.969 7.91 0.969 1 93.44 122 THR B CA 1
ATOM 2102 C C . THR B 1 122 ? -12.547 9.32 1.01 1 93.44 122 THR B C 1
ATOM 2104 O O . THR B 1 122 ? -11.844 10.281 1.341 1 93.44 122 THR B O 1
ATOM 2107 N N . GLN B 1 123 ? -13.727 9.391 0.576 1 91.94 123 GLN B N 1
ATOM 2108 C CA . GLN B 1 123 ? -14.328 10.711 0.547 1 91.94 123 GLN B CA 1
ATOM 2109 C C . GLN B 1 123 ? -15.227 10.938 1.765 1 91.94 123 GLN B C 1
ATOM 2111 O O . GLN B 1 123 ? -15.961 10.039 2.17 1 91.94 123 GLN B O 1
ATOM 2116 N N . GLU B 1 124 ? -15.062 12.031 2.369 1 89.88 124 GLU B N 1
ATOM 2117 C CA . GLU B 1 124 ? -15.938 12.586 3.396 1 89.88 124 GLU B CA 1
ATOM 2118 C C . GLU B 1 124 ? -16.328 14.023 3.066 1 89.88 124 GLU B C 1
ATOM 2120 O O . GLU B 1 124 ? -15.469 14.898 2.963 1 89.88 124 GLU B O 1
ATOM 2125 N N . SER B 1 125 ? -17.656 14.273 2.924 1 90.5 125 SER B N 1
ATOM 2126 C CA . SER B 1 125 ? -18.172 15.586 2.557 1 90.5 125 SER B CA 1
ATOM 2127 C C . SER B 1 125 ? -17.5 16.109 1.303 1 90.5 125 SER B C 1
ATOM 2129 O O . SER B 1 125 ? -17.016 17.25 1.282 1 90.5 125 SER B O 1
ATOM 2131 N N . ASN B 1 126 ? -17.172 15.25 0.317 1 88.81 126 ASN B N 1
ATOM 2132 C CA . ASN B 1 126 ? -16.641 15.562 -1.007 1 88.81 126 ASN B CA 1
ATOM 2133 C C . ASN B 1 126 ? -15.148 15.891 -0.95 1 88.81 126 ASN B C 1
ATOM 2135 O O . ASN B 1 126 ? -14.602 16.484 -1.883 1 88.81 126 ASN B O 1
ATOM 2139 N N . LEU B 1 127 ? -14.539 15.633 0.158 1 94 127 LEU B N 1
ATOM 2140 C CA . LEU B 1 127 ? -13.094 15.797 0.278 1 94 127 LEU B CA 1
ATOM 2141 C C . LEU B 1 127 ? -12.406 14.453 0.469 1 94 127 LEU B C 1
ATOM 2143 O O . LEU B 1 127 ? -12.914 13.586 1.182 1 94 127 LEU B O 1
ATOM 2147 N N . TRP B 1 128 ? -11.32 14.32 -0.167 1 95.69 128 TRP B N 1
ATOM 2148 C CA . TRP B 1 128 ? -10.5 13.125 0.034 1 95.69 128 TRP B CA 1
ATOM 2149 C C . TRP B 1 128 ? -9.773 13.188 1.372 1 95.69 128 TRP B C 1
ATOM 2151 O O . TRP B 1 128 ? -9.109 14.18 1.682 1 95.69 128 TRP B O 1
ATOM 2161 N N . ARG B 1 129 ? -9.961 12.086 2.143 1 97 129 ARG B N 1
ATOM 2162 C CA . ARG B 1 129 ? -9.312 11.977 3.447 1 97 129 ARG B CA 1
ATOM 2163 C C . ARG B 1 129 ? -8.625 10.625 3.609 1 97 129 ARG B C 1
ATOM 2165 O O . ARG B 1 129 ? -9 9.648 2.955 1 97 129 ARG B O 1
ATOM 2172 N N . VAL B 1 130 ? -7.684 10.602 4.516 1 97.81 130 VAL B N 1
ATOM 2173 C CA . VAL B 1 130 ? -6.922 9.391 4.805 1 97.81 130 VAL B CA 1
ATOM 2174 C C . VAL B 1 130 ? -7.645 8.562 5.871 1 97.81 130 VAL B C 1
ATOM 2176 O O . VAL B 1 130 ? -7.906 9.055 6.969 1 97.81 130 VAL B O 1
ATOM 2179 N N . GLN B 1 131 ? -7.957 7.391 5.547 1 95.38 131 GLN B N 1
ATOM 2180 C CA . GLN B 1 131 ? -8.484 6.461 6.543 1 95.38 131 GLN B CA 1
ATOM 2181 C C . GLN B 1 131 ? -7.367 5.621 7.156 1 95.38 131 GLN B C 1
ATOM 2183 O O . GLN B 1 131 ? -7.422 5.273 8.336 1 95.38 131 GLN B O 1
ATOM 2188 N N . SER B 1 132 ? -6.387 5.32 6.379 1 95.69 132 SER B N 1
ATOM 2189 C CA . SER B 1 132 ? -5.207 4.598 6.844 1 95.69 132 SER B CA 1
ATOM 2190 C C . SER B 1 132 ? -3.953 5.043 6.094 1 95.69 132 SER B C 1
ATOM 2192 O O . SER B 1 132 ? -4.012 5.332 4.898 1 95.69 132 SER B O 1
ATOM 2194 N N . VAL B 1 133 ? -2.887 5.051 6.809 1 98 133 VAL B N 1
ATOM 2195 C CA . VAL B 1 133 ? -1.625 5.453 6.195 1 98 133 VAL B CA 1
ATOM 2196 C C . VAL B 1 133 ? -0.478 4.645 6.801 1 98 133 VAL B C 1
ATOM 2198 O O . VAL B 1 133 ? -0.43 4.434 8.016 1 98 133 VAL B O 1
ATOM 2201 N N . THR B 1 134 ? 0.34 4.133 5.992 1 97.56 134 THR B N 1
ATOM 2202 C CA . THR B 1 134 ? 1.553 3.418 6.379 1 97.56 134 THR B CA 1
ATOM 2203 C C . THR B 1 134 ? 2.793 4.137 5.855 1 97.56 134 THR B C 1
ATOM 2205 O O . THR B 1 134 ? 2.896 4.414 4.66 1 97.56 134 THR B O 1
ATOM 2208 N N . PHE B 1 135 ? 3.682 4.516 6.734 1 98.31 135 PHE B N 1
ATOM 2209 C CA . PHE B 1 135 ? 4.953 5.148 6.402 1 98.31 135 PHE B CA 1
ATOM 2210 C C . PHE B 1 135 ? 6.125 4.27 6.824 1 98.31 135 PHE B C 1
ATOM 2212 O O . PHE B 1 135 ? 6.125 3.721 7.93 1 98.31 135 PHE B O 1
ATOM 2219 N N . ARG B 1 136 ? 7.129 4.137 5.945 1 97.06 136 ARG B N 1
ATOM 2220 C CA . ARG B 1 136 ? 8.328 3.383 6.301 1 97.06 136 ARG B CA 1
ATOM 2221 C C . ARG B 1 136 ? 9.57 3.996 5.668 1 97.06 136 ARG B C 1
ATOM 2223 O O . ARG B 1 136 ? 9.562 4.34 4.48 1 97.06 136 ARG B O 1
ATOM 2230 N N . PHE B 1 137 ? 10.633 4.105 6.473 1 96.25 137 PHE B N 1
ATOM 2231 C CA . PHE B 1 137 ? 11.953 4.375 5.91 1 96.25 137 PHE B CA 1
ATOM 2232 C C . PHE B 1 137 ? 12.492 3.146 5.188 1 96.25 137 PHE B C 1
ATOM 2234 O O . PHE B 1 137 ? 12.383 2.027 5.691 1 96.25 137 PHE B O 1
ATOM 2241 N N . ILE B 1 138 ? 12.961 3.305 3.988 1 92.12 138 ILE B N 1
ATOM 2242 C CA . ILE B 1 138 ? 13.492 2.209 3.182 1 92.12 138 ILE B CA 1
ATOM 2243 C C . ILE B 1 138 ? 15.008 2.15 3.318 1 92.12 138 ILE B C 1
ATOM 2245 O O . ILE B 1 138 ? 15.609 1.082 3.184 1 92.12 138 ILE B O 1
ATOM 2249 N N . ASP B 1 139 ? 15.812 3.262 3.504 1 81.12 139 ASP B N 1
ATOM 2250 C CA . ASP B 1 139 ? 17.266 3.26 3.539 1 81.12 139 ASP B CA 1
ATOM 2251 C C . ASP B 1 139 ? 17.781 2.643 4.836 1 81.12 139 ASP B C 1
ATOM 2253 O O . ASP B 1 139 ? 17.031 2.453 5.785 1 81.12 139 ASP B O 1
#

Nearest PDB structures (foldseek):
  6mrk-assembly1_U  TM=9.689E-01  e=3.261E-16  Drosophila melanogaster
  1jkg-assembly1_A  TM=9.584E-01  e=2.898E-15  Homo sapiens
  3nv0-assembly1_B  TM=8.594E-01  e=4.305E-14  Caenorhabditis elegans
  2rgq-assembly1_A  TM=7.765E-01  e=1.078E-05  Nostoc punctiforme PCC 73102
  5ig3-assembly1_B  TM=7.730E-01  e=1.011E-05  Homo sapiens

InterPro domains:
  IPR002075 Nuclear transport factor 2 domain [PF02136] (22-137)
  IPR018222 Nuclear transport factor 2, eukaryote [PS50177] (21-137)
  IPR032710 NTF2-like domain superfamily [SSF54427] (15-139)
  IPR045875 Nuclear transport factor 2 [PTHR12612] (17-137)

Foldseek 3Di:
DPPPVCPDPVQVVLQVVQVVQQVVLVVVQQVLLQPQLSPCNLVAADQFEWEQEQNDIDTGSVRVSVVSSPFAHKDKDWDDKDKDWDDCVPVPPWTKMKMKTWTWMDGPPDDIFIKIKIFIWTDDPNHIHGRYMYMHTPD/DPPPVCPDPVQVVLQVVQVVQQVVLVVVQQVLLLPQLSPCNLVAADQFEWEQEQNDIDTGSVRVSVVSSPFAHKDKDWDDKDKDWDDCVPVPPWTKMKMKTWTWMDGPPDDIFIKIKIFIWTDDPNHIHGRYMYMHTDD

Solvent-accessible surface area (backbone atoms only — not comparable to full-atom values): 14738 Å² total; per-residue (Å²): 132,82,83,66,80,66,86,44,75,66,59,56,47,44,40,50,50,20,38,52,50,42,52,53,48,49,57,52,48,51,54,29,61,34,35,76,82,29,81,61,45,66,76,40,45,34,69,73,16,37,37,27,55,69,78,42,78,40,63,26,36,70,54,43,50,53,56,57,58,71,49,67,52,40,49,75,46,81,74,48,75,43,45,34,53,50,55,48,92,49,32,49,93,52,66,34,30,40,30,43,36,35,30,37,38,30,38,66,98,49,73,75,37,38,34,38,38,38,38,37,33,33,67,56,96,89,34,75,24,30,46,33,37,40,39,34,74,71,111,133,82,83,68,79,65,86,44,75,66,59,58,48,45,39,49,50,20,38,50,50,41,52,55,48,48,57,52,47,51,55,28,61,35,35,77,80,30,80,61,46,66,76,40,47,34,69,75,16,38,38,27,54,69,78,41,78,39,63,26,36,70,54,42,49,52,55,57,59,70,49,67,52,38,49,75,46,81,73,48,77,43,46,34,53,51,54,48,94,49,32,50,91,52,67,34,29,40,31,42,37,35,30,38,40,30,38,65,100,50,73,75,38,39,33,38,36,38,37,36,33,34,67,56,96,90,35,75,23,30,47,32,38,38,38,34,74,69,112

Radius of gyration: 18.93 Å; Cα contacts (8 Å, |Δi|>4): 527; chains: 2; bounding box: 42×48×66 Å

pLDDT: mean 91.1, std 15.17, range [25.8, 98.75]

Organism: Schistosoma mansoni (NCBI:txid6183)